Protein AF-A0A971B1M8-F1 (afdb_monomer_lite)

Secondary structure (DSSP, 8-state):
---TT---SEEEEEE--HHHHH-GGG-S---EEEEEE-HHHHHHHHHHHHHHHHHS-TTSPPPTT-HHHHHHHHHHHHTTHHHHHHT-HHHHHHHHHHHHHHS--TTT-GGG-STTT---SPPHHHHHHHHHHHHHHHTTSSS-PPPHHHHHHHHSTT-TTS-TTHHHHSS--S----------PPP-PPPP--PPP-------------------------------

Radius of gyration: 27.51 Å; chains: 1; bounding box: 84×82×46 Å

Foldseek 3Di:
DADLPRQPPKDWDWDFDVCCVVVVVVDPDRIDIDIHRDLLLVLLLLLLLLLLQQLPDLVDDDDAPNLVSLQSNLVCLVVPSLVVSLVPQVSNVVSLVSCCVPVPDPSSPSVQSAQPRRDRQHDPSCLVVSQVSVVVCCVVDPDHRDHSVVSNLQCDPPNPPRHSRVSSNPVPPDDPDDPPDDDDDDDDDDDDDDDDDDDDPDPDDDDDDDDDDDDDDDDDDDDDDDDD

pLDDT: mean 72.22, std 24.68, range [28.39, 95.31]

Structure (mmCIF, N/CA/C/O backbone):
data_AF-A0A971B1M8-F1
#
_entry.id   AF-A0A971B1M8-F1
#
loop_
_atom_site.group_PDB
_atom_site.id
_atom_site.type_symbol
_atom_site.label_atom_id
_atom_site.label_alt_id
_atom_site.label_comp_id
_atom_site.label_asym_id
_atom_site.label_entity_id
_atom_site.label_seq_id
_atom_site.pdbx_PDB_ins_code
_atom_site.Cartn_x
_atom_site.Cartn_y
_atom_site.Cartn_z
_atom_site.occupancy
_atom_site.B_iso_or_equiv
_atom_site.auth_seq_id
_atom_site.auth_comp_id
_atom_site.auth_asym_id
_atom_site.auth_atom_id
_atom_site.pdbx_PDB_model_num
ATOM 1 N N . MET A 1 1 ? 6.525 -22.707 11.578 1.00 51.25 1 MET A N 1
ATOM 2 C CA . MET A 1 1 ? 5.943 -21.487 12.174 1.00 51.25 1 MET A CA 1
ATOM 3 C C . MET A 1 1 ? 6.203 -20.334 11.220 1.00 51.25 1 MET A C 1
ATOM 5 O O . MET A 1 1 ? 7.319 -20.289 10.707 1.00 51.25 1 MET A O 1
ATOM 9 N N . PRO A 1 2 ? 5.224 -19.454 10.948 1.00 67.62 2 PRO A N 1
ATOM 10 C CA . PRO A 1 2 ? 5.470 -18.242 10.171 1.00 67.62 2 PRO A CA 1
ATOM 11 C C . PRO A 1 2 ? 6.523 -17.389 10.885 1.00 67.62 2 PRO A C 1
ATOM 13 O O . PRO A 1 2 ? 6.635 -17.448 12.111 1.00 67.62 2 PRO A O 1
ATOM 16 N N . THR A 1 3 ? 7.309 -16.615 10.143 1.00 75.81 3 THR A N 1
ATOM 17 C CA . THR A 1 3 ? 8.289 -15.680 10.718 1.00 75.81 3 THR A CA 1
ATOM 18 C C . THR A 1 3 ? 7.821 -14.247 10.505 1.00 75.81 3 THR A C 1
ATOM 20 O O . THR A 1 3 ? 7.010 -13.978 9.622 1.00 75.81 3 THR A O 1
ATOM 23 N N . ARG A 1 4 ? 8.344 -13.291 11.281 1.00 70.75 4 ARG A N 1
ATOM 24 C CA . ARG A 1 4 ? 7.990 -11.870 11.120 1.00 70.75 4 ARG A CA 1
ATOM 25 C C . ARG A 1 4 ? 8.264 -11.342 9.701 1.00 70.75 4 ARG A C 1
ATOM 27 O O . ARG A 1 4 ? 7.549 -10.455 9.250 1.00 70.75 4 ARG A O 1
ATOM 34 N N . SER A 1 5 ? 9.257 -11.911 9.017 1.00 75.06 5 SER A N 1
ATOM 35 C CA . SER A 1 5 ? 9.685 -11.550 7.657 1.00 75.06 5 SER A CA 1
ATOM 36 C C . SER A 1 5 ? 9.266 -12.586 6.607 1.00 75.06 5 SER A C 1
ATOM 38 O O . SER A 1 5 ? 9.935 -12.748 5.583 1.00 75.06 5 SER A O 1
ATOM 40 N N . ASP A 1 6 ? 8.197 -13.337 6.876 1.00 80.25 6 ASP A N 1
ATOM 41 C CA . ASP A 1 6 ? 7.645 -14.285 5.915 1.00 80.25 6 ASP A CA 1
ATOM 42 C C . ASP A 1 6 ? 7.269 -13.544 4.625 1.00 80.25 6 ASP A C 1
ATOM 44 O O . ASP A 1 6 ? 6.564 -12.541 4.671 1.00 80.25 6 ASP A O 1
ATOM 48 N N . HIS A 1 7 ? 7.746 -14.037 3.488 1.00 77.06 7 HIS A N 1
ATOM 49 C CA . HIS A 1 7 ? 7.616 -13.432 2.163 1.00 77.06 7 HIS A CA 1
ATOM 50 C C . HIS A 1 7 ? 6.917 -14.375 1.166 1.00 77.06 7 HIS A C 1
ATOM 52 O O . HIS A 1 7 ? 7.087 -14.242 -0.041 1.00 77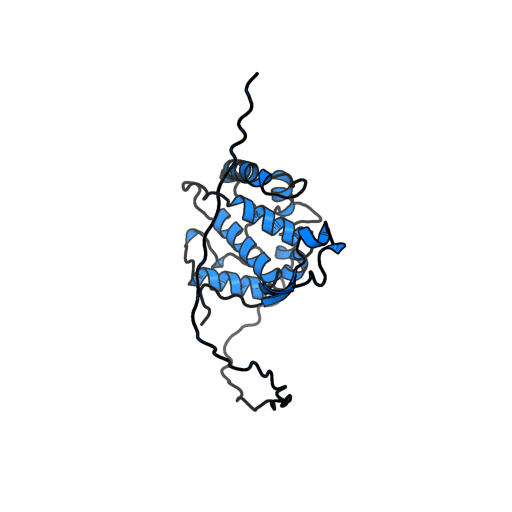.06 7 HIS A O 1
ATOM 58 N N . TRP A 1 8 ? 6.146 -15.354 1.655 1.00 84.31 8 TRP A N 1
ATOM 59 C CA . TRP A 1 8 ? 5.355 -16.280 0.840 1.00 84.31 8 TRP A CA 1
ATOM 60 C C . TRP A 1 8 ? 3.883 -15.849 0.603 1.00 84.31 8 TRP A C 1
ATOM 62 O O . TRP A 1 8 ? 3.176 -15.564 1.565 1.00 84.31 8 TRP A O 1
ATOM 72 N N . PRO A 1 9 ? 3.325 -15.894 -0.617 1.00 91.19 9 PRO A N 1
ATOM 73 C CA . PRO A 1 9 ? 3.951 -16.350 -1.849 1.00 91.19 9 PRO A CA 1
ATOM 74 C C . PRO A 1 9 ? 4.902 -15.309 -2.433 1.00 91.19 9 PRO A C 1
ATOM 76 O O . PRO A 1 9 ? 4.653 -14.108 -2.357 1.00 91.19 9 PRO A O 1
ATOM 79 N N . ALA A 1 10 ? 5.983 -15.806 -3.029 1.00 90.81 10 ALA A N 1
ATOM 80 C CA . ALA A 1 10 ? 6.941 -15.014 -3.784 1.00 90.81 10 ALA A CA 1
ATOM 81 C C . ALA A 1 10 ? 6.938 -15.465 -5.246 1.00 90.81 10 ALA A C 1
ATOM 83 O O . ALA A 1 10 ? 6.759 -16.651 -5.522 1.00 90.81 10 ALA A O 1
ATOM 84 N N . GLU A 1 11 ? 7.205 -14.539 -6.153 1.00 92.38 11 GLU A N 1
ATOM 85 C CA . GLU A 1 11 ? 7.270 -14.763 -7.594 1.00 92.38 11 GLU A CA 1
ATOM 86 C C . GLU A 1 11 ? 8.563 -14.192 -8.182 1.00 92.38 11 GLU A C 1
ATOM 88 O O . GLU A 1 11 ? 9.252 -13.383 -7.555 1.00 92.38 11 GLU A O 1
ATOM 93 N N . ALA A 1 12 ? 8.928 -14.652 -9.377 1.00 94.00 12 ALA A N 1
ATOM 94 C CA . ALA A 1 12 ? 10.025 -14.067 -10.132 1.00 94.00 12 ALA A CA 1
ATOM 95 C C . ALA A 1 12 ? 9.493 -12.880 -10.943 1.00 94.00 12 ALA A C 1
ATOM 97 O O . ALA A 1 12 ? 8.566 -13.036 -11.734 1.00 94.00 12 ALA A O 1
ATOM 98 N N . ALA A 1 13 ? 10.102 -11.712 -10.768 1.00 92.69 13 ALA A N 1
ATOM 99 C CA . ALA A 1 13 ? 9.822 -10.516 -11.548 1.00 92.69 13 ALA A CA 1
ATOM 100 C C . ALA A 1 13 ? 11.086 -10.075 -12.285 1.00 92.69 13 ALA A C 1
ATOM 102 O O . ALA A 1 13 ? 12.193 -10.174 -11.758 1.00 92.69 13 ALA A O 1
ATOM 103 N N . THR A 1 14 ? 10.922 -9.579 -13.509 1.00 95.31 14 THR A N 1
ATOM 104 C CA . THR A 1 14 ? 12.027 -8.968 -14.255 1.00 95.31 14 THR A CA 1
ATOM 105 C C . THR A 1 14 ? 12.018 -7.470 -14.002 1.00 95.31 14 THR A C 1
ATOM 107 O O . THR A 1 14 ? 10.993 -6.821 -14.199 1.00 95.31 14 THR A O 1
ATOM 110 N N . VAL A 1 15 ? 13.157 -6.922 -13.587 1.00 94.38 15 VAL A N 1
ATOM 111 C CA . VAL A 1 15 ? 13.360 -5.479 -13.442 1.00 94.38 15 VAL A CA 1
ATOM 112 C C . VAL A 1 15 ? 14.320 -4.973 -14.510 1.00 94.38 15 VAL A C 1
ATOM 114 O O . VAL A 1 15 ? 15.270 -5.665 -14.886 1.00 94.38 15 VAL A O 1
ATOM 117 N N . ILE A 1 16 ? 14.055 -3.760 -14.991 1.00 94.81 16 ILE A N 1
ATOM 118 C CA . ILE A 1 16 ? 14.891 -3.028 -15.941 1.00 94.81 16 ILE A CA 1
ATOM 119 C C . ILE A 1 16 ? 15.210 -1.671 -15.295 1.00 94.81 16 ILE A C 1
ATOM 121 O O . ILE A 1 16 ? 14.290 -0.998 -14.830 1.00 94.81 16 ILE A O 1
ATOM 125 N N . PRO A 1 17 ? 16.486 -1.263 -15.189 1.00 93.88 17 PRO A N 1
ATOM 126 C CA . PRO A 1 17 ? 16.832 0.054 -14.666 1.00 93.88 17 PRO A CA 1
ATOM 127 C C . PRO A 1 17 ? 16.333 1.174 -15.585 1.00 93.88 17 PRO A C 1
ATOM 129 O O . PRO A 1 17 ? 16.535 1.102 -16.795 1.00 93.88 17 PRO A O 1
ATOM 132 N N . TYR A 1 18 ? 15.836 2.278 -15.020 1.00 91.69 18 TYR A N 1
ATOM 133 C CA . TYR A 1 18 ? 15.445 3.465 -15.803 1.00 91.69 18 TYR A CA 1
ATOM 134 C C . TYR A 1 18 ? 16.576 4.004 -16.691 1.00 91.69 18 TYR A C 1
ATOM 136 O O . TYR A 1 18 ? 16.342 4.466 -17.802 1.00 91.69 18 TYR A O 1
ATOM 144 N N . ALA A 1 19 ? 17.829 3.902 -16.233 1.00 94.12 19 ALA A N 1
ATOM 145 C CA . ALA A 1 19 ? 18.985 4.290 -17.039 1.00 94.12 19 ALA A CA 1
ATOM 146 C C . ALA A 1 19 ? 19.106 3.460 -18.329 1.00 94.12 19 ALA A C 1
ATOM 148 O O . ALA A 1 19 ? 19.517 3.996 -19.353 1.00 94.12 19 ALA A O 1
ATOM 149 N N . ALA A 1 20 ? 18.726 2.181 -18.296 1.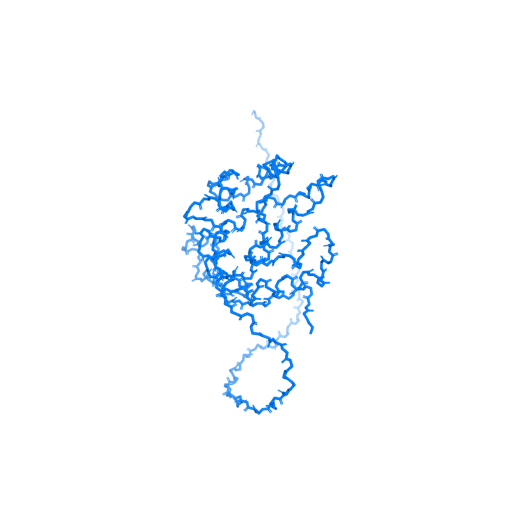00 93.81 20 ALA A N 1
ATOM 150 C CA . ALA A 1 20 ? 18.724 1.325 -19.475 1.00 93.81 20 ALA A CA 1
ATOM 151 C C . ALA A 1 20 ? 17.532 1.597 -20.398 1.00 93.81 20 ALA A C 1
ATOM 153 O O . ALA A 1 20 ? 17.652 1.428 -21.607 1.00 93.81 20 ALA A O 1
ATOM 154 N N . GLU A 1 21 ? 16.406 2.057 -19.851 1.00 90.94 21 GLU A N 1
ATOM 155 C CA . GLU A 1 21 ? 15.274 2.531 -20.655 1.00 90.94 21 GLU A CA 1
ATOM 156 C C . GLU A 1 21 ? 15.627 3.827 -21.398 1.00 90.94 21 GLU A C 1
ATOM 158 O O . GLU A 1 21 ? 15.305 3.978 -22.574 1.00 90.94 21 GLU A O 1
ATOM 163 N N . GLN A 1 22 ? 16.341 4.745 -20.737 1.00 93.50 22 GLN A N 1
ATOM 164 C CA . GLN A 1 22 ? 16.713 6.039 -21.311 1.00 93.50 22 GLN A CA 1
ATOM 165 C C . GLN A 1 22 ? 17.967 5.983 -22.203 1.00 93.50 22 GLN A C 1
ATOM 167 O O . GLN A 1 22 ? 18.077 6.756 -23.155 1.00 93.50 22 GLN A O 1
ATOM 172 N N . PHE A 1 23 ? 18.908 5.075 -21.926 1.00 94.56 23 PHE A N 1
ATOM 173 C CA . PHE A 1 23 ? 20.165 4.924 -22.668 1.00 94.56 23 PHE A CA 1
ATOM 174 C C . PHE A 1 23 ? 20.401 3.466 -23.102 1.00 94.56 23 PHE A C 1
ATOM 176 O O . PHE A 1 23 ? 21.409 2.871 -22.717 1.00 94.56 23 PHE A O 1
ATOM 183 N N . PRO A 1 24 ? 19.523 2.869 -23.929 1.00 93.00 24 PRO A N 1
ATOM 184 C CA . PRO A 1 24 ? 19.564 1.435 -24.233 1.00 93.00 24 PRO A CA 1
ATOM 185 C C . PRO A 1 24 ? 20.872 0.975 -24.888 1.00 93.00 24 PRO A C 1
ATOM 187 O O . PRO A 1 24 ? 21.313 -0.142 -24.647 1.00 93.00 24 PRO A O 1
ATOM 190 N N . ALA A 1 25 ? 21.540 1.841 -25.656 1.00 94.12 25 ALA A N 1
ATOM 191 C CA . ALA A 1 25 ? 22.820 1.524 -26.295 1.00 94.12 25 ALA A CA 1
ATOM 192 C C . ALA A 1 25 ? 23.960 1.237 -25.294 1.00 94.12 25 ALA A C 1
ATOM 194 O O . ALA A 1 25 ? 24.934 0.577 -25.648 1.00 94.12 25 ALA A O 1
ATOM 195 N N . GLN A 1 26 ? 23.837 1.717 -24.048 1.00 93.88 26 GLN A N 1
ATOM 196 C CA . GLN A 1 26 ? 24.910 1.669 -23.046 1.00 93.88 26 GLN A CA 1
ATOM 197 C C . GLN A 1 26 ? 24.835 0.403 -22.181 1.00 93.88 26 GLN A C 1
ATOM 199 O O . GLN A 1 26 ? 25.703 0.180 -21.337 1.00 93.88 26 GLN A O 1
ATOM 204 N N . PHE A 1 27 ? 23.811 -0.433 -22.385 1.00 92.94 27 PHE A N 1
ATOM 205 C CA . PHE A 1 27 ? 23.559 -1.637 -21.602 1.00 92.94 27 PHE A CA 1
ATOM 206 C C . PHE A 1 27 ? 23.463 -2.860 -22.516 1.00 92.94 27 PHE A C 1
ATOM 208 O O . PHE A 1 27 ? 22.596 -2.934 -23.379 1.00 92.94 27 PHE A O 1
ATOM 215 N N . HIS A 1 28 ? 24.332 -3.849 -22.293 1.00 90.25 28 HIS A N 1
ATOM 216 C CA . HIS A 1 28 ? 24.316 -5.108 -23.046 1.00 90.25 28 HIS A CA 1
ATOM 217 C C . HIS A 1 28 ? 23.217 -6.070 -22.560 1.00 90.25 28 HIS A C 1
ATOM 219 O O . HIS A 1 28 ? 22.556 -6.714 -23.368 1.00 90.25 28 HIS A O 1
ATOM 225 N N . ASP A 1 29 ? 23.006 -6.158 -21.243 1.00 91.88 29 ASP A N 1
ATOM 226 C CA . ASP A 1 29 ? 21.944 -6.966 -20.633 1.00 91.88 29 ASP A CA 1
ATOM 227 C C . ASP A 1 29 ? 21.328 -6.224 -19.435 1.00 91.88 29 ASP A C 1
ATOM 229 O O . ASP A 1 29 ? 21.833 -6.308 -18.313 1.00 91.88 29 ASP A O 1
ATOM 233 N N . PRO A 1 30 ? 20.280 -5.413 -19.659 1.00 92.88 30 PRO A N 1
ATOM 234 C CA . PRO A 1 30 ? 19.684 -4.605 -18.602 1.00 92.88 30 PRO A CA 1
ATOM 235 C C . PRO A 1 30 ? 18.609 -5.339 -17.792 1.00 92.88 30 PRO A C 1
ATOM 237 O O . PRO A 1 30 ? 18.032 -4.740 -16.886 1.00 92.88 30 PRO A O 1
ATOM 240 N N . ARG A 1 31 ? 18.281 -6.597 -18.118 1.00 95.00 31 ARG A N 1
ATOM 241 C CA . ARG A 1 31 ? 17.195 -7.336 -17.462 1.00 95.00 31 ARG A CA 1
ATOM 242 C C . ARG A 1 31 ? 17.743 -8.136 -16.291 1.00 95.00 31 ARG A C 1
ATOM 244 O O . ARG A 1 31 ? 18.625 -8.967 -16.452 1.00 95.00 31 ARG A O 1
ATOM 251 N N . CYS A 1 32 ? 17.168 -7.939 -15.112 1.00 93.94 32 CYS A N 1
ATOM 252 C CA . CYS A 1 32 ? 17.518 -8.717 -13.930 1.00 93.94 32 CYS A CA 1
ATOM 253 C C . CYS A 1 32 ? 16.282 -9.434 -13.390 1.00 93.94 32 CYS A C 1
ATOM 255 O O . CYS A 1 32 ? 15.262 -8.802 -13.114 1.00 93.94 32 CYS A O 1
ATOM 257 N N . ALA A 1 33 ? 16.368 -10.755 -13.234 1.00 95.00 33 ALA A N 1
ATOM 258 C CA . ALA A 1 33 ? 15.333 -11.533 -12.568 1.00 95.00 33 ALA A CA 1
ATOM 259 C C . ALA A 1 33 ? 15.532 -11.455 -11.049 1.00 95.00 33 ALA A C 1
ATOM 261 O O . ALA A 1 33 ? 16.567 -11.855 -10.517 1.00 95.00 33 ALA A O 1
ATOM 262 N N . VAL A 1 34 ? 14.520 -10.961 -10.343 1.00 94.56 34 VAL A N 1
ATOM 263 C CA . VAL A 1 34 ? 14.502 -10.843 -8.885 1.00 94.56 34 VAL A CA 1
ATOM 264 C C . VAL A 1 34 ? 13.323 -11.612 -8.314 1.00 94.56 34 VAL A C 1
ATOM 266 O O . VAL A 1 34 ? 12.261 -11.712 -8.924 1.00 94.56 34 VAL A O 1
ATOM 269 N N . ARG A 1 35 ? 13.499 -12.160 -7.114 1.00 94.19 35 ARG A N 1
ATOM 270 C CA . ARG A 1 35 ? 12.412 -12.808 -6.383 1.00 94.19 35 ARG A CA 1
ATOM 271 C C . ARG A 1 35 ? 11.717 -11.774 -5.503 1.00 94.19 35 ARG A C 1
ATOM 273 O O . ARG A 1 35 ? 12.346 -11.204 -4.614 1.00 94.19 35 ARG A O 1
ATOM 280 N N . VAL A 1 36 ? 10.433 -11.545 -5.749 1.00 93.12 36 VAL A N 1
ATOM 281 C CA . VAL A 1 36 ? 9.614 -10.524 -5.082 1.00 93.12 36 VAL A CA 1
ATOM 282 C C . VAL A 1 36 ? 8.410 -11.154 -4.397 1.00 93.12 36 VAL A C 1
ATOM 284 O O . VAL A 1 36 ? 8.028 -12.279 -4.703 1.00 93.12 36 VAL A O 1
ATOM 287 N N . LEU A 1 37 ? 7.817 -10.439 -3.445 1.00 93.12 37 LEU A N 1
ATOM 288 C CA . LEU A 1 37 ? 6.528 -10.819 -2.873 1.00 93.12 37 LEU A CA 1
ATOM 289 C C . LEU A 1 37 ? 5.456 -10.754 -3.966 1.00 93.12 37 LEU A C 1
ATOM 291 O O . LEU A 1 37 ? 5.437 -9.780 -4.717 1.00 93.12 37 LEU A O 1
ATOM 295 N N . ALA A 1 38 ? 4.555 -11.736 -4.023 1.00 93.94 38 ALA A N 1
ATOM 296 C CA . ALA A 1 38 ? 3.451 -11.701 -4.977 1.00 93.94 38 ALA A CA 1
ATOM 297 C C . ALA A 1 38 ? 2.637 -10.407 -4.819 1.00 93.94 38 ALA A C 1
ATOM 299 O O . ALA A 1 38 ? 2.344 -9.962 -3.694 1.00 93.94 38 ALA A O 1
ATOM 300 N N . ALA A 1 39 ? 2.263 -9.800 -5.943 1.00 94.19 39 ALA A N 1
ATOM 301 C CA . ALA A 1 39 ? 1.565 -8.520 -5.953 1.00 94.19 39 ALA A CA 1
ATOM 302 C C . ALA A 1 39 ? 0.223 -8.575 -5.194 1.00 94.19 39 ALA A C 1
ATOM 304 O O . ALA A 1 39 ? -0.108 -7.646 -4.455 1.00 94.19 39 ALA A O 1
ATOM 305 N N . GLU A 1 40 ? -0.509 -9.689 -5.285 1.00 94.50 40 GLU A N 1
ATOM 306 C CA . GLU A 1 40 ? -1.778 -9.924 -4.585 1.00 94.50 40 GLU A CA 1
ATOM 307 C C . GLU A 1 40 ? -1.587 -9.955 -3.064 1.00 94.50 40 GLU A C 1
ATOM 309 O O . GLU A 1 40 ? -2.394 -9.406 -2.310 1.00 94.50 40 GLU A O 1
ATOM 314 N N . ARG A 1 41 ? -0.482 -10.544 -2.587 1.00 94.06 41 ARG A N 1
ATOM 315 C CA . ARG A 1 41 ? -0.147 -10.515 -1.160 1.00 94.06 41 ARG A CA 1
ATOM 316 C C . ARG A 1 41 ? 0.190 -9.092 -0.713 1.00 94.06 41 ARG A C 1
ATOM 318 O O . ARG A 1 41 ? -0.300 -8.655 0.328 1.00 94.06 41 ARG A O 1
ATOM 325 N N . THR A 1 42 ? 0.968 -8.357 -1.508 1.00 94.69 42 THR A N 1
ATOM 326 C CA . THR A 1 42 ? 1.283 -6.944 -1.232 1.00 94.69 42 THR A CA 1
ATOM 327 C C . THR A 1 42 ? 0.009 -6.101 -1.145 1.00 94.69 42 THR A C 1
ATOM 329 O O . THR A 1 42 ? -0.135 -5.295 -0.224 1.00 94.69 42 THR A O 1
ATOM 332 N N . PHE A 1 43 ? -0.948 -6.321 -2.050 1.00 95.25 43 PHE A N 1
ATOM 333 C CA . PHE A 1 43 ? -2.253 -5.661 -2.027 1.00 95.25 43 PHE A CA 1
ATOM 334 C C . PHE A 1 43 ? -2.969 -5.877 -0.684 1.00 95.25 43 PHE A C 1
ATOM 336 O O . PHE A 1 43 ? -3.332 -4.906 -0.014 1.00 95.25 43 PHE A O 1
ATOM 343 N N . TRP A 1 44 ? -3.085 -7.126 -0.221 1.00 94.38 44 TRP A N 1
ATOM 344 C CA . TRP A 1 44 ? -3.721 -7.428 1.067 1.00 94.38 44 TRP A CA 1
ATOM 345 C C . TRP A 1 44 ? -2.940 -6.896 2.278 1.00 94.38 44 TRP A C 1
ATOM 347 O O . TRP A 1 44 ? -3.534 -6.444 3.265 1.00 94.38 44 TRP A O 1
ATOM 357 N N . GLU A 1 45 ? -1.609 -6.858 2.213 1.00 93.88 45 GLU A N 1
ATOM 358 C CA . GLU A 1 45 ? -0.787 -6.225 3.247 1.00 93.88 45 GLU A CA 1
ATOM 359 C C . GLU A 1 45 ? -1.053 -4.721 3.359 1.00 93.88 45 GLU A C 1
ATOM 361 O O . GLU A 1 45 ? -1.145 -4.210 4.480 1.00 93.88 45 GLU A O 1
ATOM 366 N N . LYS A 1 46 ? -1.227 -4.016 2.235 1.00 94.81 46 LYS A N 1
ATOM 367 C CA . LYS A 1 46 ? -1.590 -2.590 2.218 1.00 94.81 46 LYS A CA 1
ATOM 368 C C . LYS A 1 46 ? -3.028 -2.380 2.691 1.00 94.81 46 LYS A C 1
ATOM 370 O O . LYS A 1 46 ? -3.257 -1.540 3.559 1.00 94.81 46 LYS A O 1
ATOM 375 N N . ALA A 1 47 ? -3.972 -3.193 2.222 1.00 93.88 47 ALA A N 1
ATOM 376 C CA . ALA A 1 47 ? -5.377 -3.109 2.612 1.00 93.88 47 ALA A CA 1
ATOM 377 C C . ALA A 1 47 ? -5.572 -3.266 4.133 1.00 93.88 47 ALA A C 1
ATOM 379 O O . ALA A 1 47 ? -6.283 -2.487 4.769 1.00 93.88 47 ALA A O 1
ATOM 380 N N . THR A 1 48 ? -4.861 -4.211 4.752 1.00 92.31 48 THR A N 1
ATOM 381 C CA . THR A 1 48 ? -4.888 -4.397 6.213 1.00 92.31 48 THR A CA 1
ATOM 382 C C . THR A 1 48 ? -4.192 -3.265 6.982 1.00 92.31 48 THR A C 1
ATOM 384 O O . THR A 1 48 ? -4.583 -2.984 8.113 1.00 92.31 48 THR A O 1
ATOM 387 N N . ILE A 1 49 ? -3.200 -2.571 6.398 1.00 92.06 49 ILE A N 1
ATOM 388 C CA . ILE A 1 49 ? -2.634 -1.341 6.996 1.00 92.06 49 ILE A CA 1
ATOM 389 C C . ILE A 1 49 ? -3.687 -0.234 7.024 1.00 92.06 49 ILE A C 1
ATOM 391 O O . ILE A 1 49 ? -3.824 0.436 8.048 1.00 92.06 49 ILE A O 1
ATOM 395 N N . LEU A 1 50 ? -4.433 -0.039 5.933 1.00 92.88 50 LEU A N 1
ATOM 396 C CA . LEU A 1 50 ? -5.497 0.968 5.870 1.00 92.88 50 LEU A CA 1
ATOM 397 C C . LEU A 1 50 ? -6.603 0.664 6.885 1.00 92.88 50 LEU A C 1
ATOM 399 O O . LEU A 1 50 ? -7.004 1.559 7.625 1.00 92.88 50 LEU A O 1
ATOM 403 N N . HIS A 1 51 ? -7.002 -0.604 7.006 1.00 91.75 51 HIS A N 1
ATOM 404 C CA . HIS A 1 51 ? -7.958 -1.044 8.024 1.00 91.75 51 HIS A CA 1
ATOM 405 C C . HIS A 1 51 ? -7.491 -0.733 9.449 1.00 91.75 51 HIS A C 1
ATOM 407 O O . HIS A 1 51 ? -8.229 -0.134 10.233 1.00 91.75 51 HIS A O 1
ATOM 413 N N . ALA A 1 52 ? -6.229 -1.030 9.763 1.00 89.81 52 ALA A N 1
ATOM 414 C CA . ALA A 1 52 ? -5.650 -0.660 11.049 1.00 89.81 52 ALA A CA 1
ATOM 415 C C . ALA A 1 52 ? -5.606 0.868 11.251 1.00 89.81 52 ALA A C 1
ATOM 417 O O . ALA A 1 52 ? -5.851 1.366 12.350 1.00 89.81 52 ALA A O 1
ATOM 418 N N . CYS A 1 53 ? -5.321 1.638 10.195 1.00 89.25 53 CYS A N 1
ATOM 419 C CA . CYS A 1 53 ? -5.331 3.101 10.251 1.00 89.25 53 CYS A CA 1
ATOM 420 C C . CYS A 1 53 ? -6.734 3.668 10.497 1.00 89.25 53 CYS A C 1
ATOM 422 O O . CYS A 1 53 ? -6.854 4.659 11.218 1.00 89.25 53 CYS A O 1
ATOM 424 N N . TYR A 1 54 ? -7.774 3.041 9.942 1.00 90.00 54 TYR A N 1
ATOM 425 C CA . TYR A 1 54 ? -9.168 3.415 10.173 1.00 90.00 54 TYR A CA 1
ATOM 426 C C . TYR A 1 54 ? -9.559 3.260 11.646 1.00 90.00 54 TYR A C 1
ATOM 428 O O . TYR A 1 54 ? -10.147 4.168 12.229 1.00 90.00 54 TYR A O 1
ATOM 436 N N . HIS A 1 55 ? -9.191 2.136 12.265 1.00 88.50 55 HIS A N 1
ATOM 437 C CA . HIS A 1 55 ? -9.552 1.833 13.653 1.00 88.50 55 HIS A CA 1
ATOM 438 C C . HIS A 1 55 ? -8.642 2.478 14.702 1.00 88.50 55 HIS A C 1
ATOM 440 O O . HIS A 1 55 ? -8.953 2.482 15.897 1.00 88.50 55 HIS A O 1
ATOM 446 N N . ARG A 1 56 ? -7.539 3.094 14.274 1.00 84.50 56 ARG A N 1
ATOM 447 C CA . ARG A 1 56 ? -6.673 3.849 15.170 1.00 84.50 56 ARG A CA 1
ATOM 448 C C . ARG A 1 56 ? -7.456 4.994 15.821 1.00 84.50 56 ARG A C 1
ATOM 450 O O . ARG A 1 56 ? -8.067 5.818 15.138 1.00 84.50 56 ARG A O 1
ATOM 457 N N . ARG A 1 57 ? -7.356 5.106 17.146 1.00 79.69 57 ARG A N 1
ATOM 458 C CA . ARG A 1 57 ? -8.032 6.152 17.934 1.00 79.69 57 ARG A CA 1
ATOM 459 C C . ARG A 1 57 ? -7.649 7.566 17.481 1.00 79.69 57 ARG A C 1
ATOM 461 O O . ARG A 1 57 ? -6.463 7.850 17.301 1.00 79.69 57 ARG A O 1
ATOM 468 N N . SER A 1 58 ? -8.646 8.428 17.287 1.00 76.88 58 SER A N 1
ATOM 469 C CA . SER A 1 58 ? -8.508 9.797 16.760 1.00 76.88 58 SER A CA 1
ATOM 470 C C . SER A 1 58 ? -7.690 10.740 17.646 1.00 76.88 58 SER A C 1
ATOM 472 O O . SER A 1 58 ? -7.140 11.708 17.138 1.00 76.88 58 SER A O 1
ATOM 474 N N . ASP A 1 59 ? -7.567 10.440 18.939 1.00 78.50 59 ASP A N 1
ATOM 475 C CA . ASP A 1 59 ? -6.747 11.183 19.905 1.00 78.50 59 ASP A CA 1
ATOM 476 C C . ASP A 1 59 ? -5.237 10.997 19.693 1.00 78.50 59 ASP A C 1
ATOM 478 O O . ASP A 1 59 ? -4.434 11.780 20.197 1.00 78.50 59 ASP A O 1
ATOM 482 N N . LYS A 1 60 ? -4.829 9.967 18.942 1.00 80.25 60 LYS A N 1
ATOM 483 C CA . LYS A 1 60 ? -3.427 9.736 18.595 1.00 80.25 60 LYS A CA 1
ATOM 484 C C . LYS A 1 60 ? -3.109 10.348 17.230 1.00 80.25 60 LYS A C 1
ATOM 486 O O . LYS A 1 60 ? -3.770 9.963 16.251 1.00 80.25 60 LYS A O 1
ATOM 491 N N . PRO A 1 61 ? -2.035 11.157 17.128 1.00 78.38 61 PRO A N 1
ATOM 492 C CA . PRO A 1 61 ? -1.610 11.716 15.854 1.00 78.38 61 PRO A CA 1
ATOM 493 C C . PRO A 1 61 ? -1.327 10.596 14.852 1.00 78.38 61 PRO A C 1
ATOM 495 O O . PRO A 1 61 ? -0.937 9.463 15.217 1.00 78.38 61 PRO A O 1
ATOM 498 N N . LEU A 1 62 ? -1.558 10.900 13.579 1.00 80.69 62 LEU A N 1
ATOM 499 C CA . LEU A 1 62 ? -1.150 10.028 12.498 1.00 80.69 62 LEU A CA 1
ATOM 500 C C . LEU A 1 62 ? 0.377 9.920 12.525 1.00 80.69 62 LEU A C 1
ATOM 502 O O . LEU A 1 62 ? 1.108 10.861 12.828 1.00 80.69 62 LEU A O 1
ATOM 506 N N . ARG A 1 63 ? 0.882 8.720 12.241 1.00 82.62 63 ARG A N 1
ATOM 507 C CA . ARG A 1 63 ? 2.317 8.577 11.976 1.00 82.62 63 ARG A CA 1
ATOM 508 C C . ARG A 1 63 ? 2.608 9.301 10.655 1.00 82.62 63 ARG A C 1
ATOM 510 O O . ARG A 1 63 ? 1.746 9.333 9.784 1.00 82.62 63 ARG A O 1
ATOM 517 N N . GLY A 1 64 ? 3.799 9.865 10.491 1.00 82.12 64 GLY A N 1
ATOM 518 C CA . GLY A 1 64 ? 4.181 10.420 9.190 1.00 82.12 64 GLY A CA 1
ATOM 519 C C . GLY A 1 64 ? 4.246 9.330 8.115 1.00 82.12 64 GLY A C 1
ATOM 520 O O . GLY A 1 64 ? 4.522 8.168 8.426 1.00 82.12 64 GLY A O 1
ATOM 521 N N . ARG A 1 65 ? 4.048 9.719 6.851 1.00 86.44 65 ARG A N 1
ATOM 522 C CA . ARG A 1 65 ? 4.145 8.869 5.653 1.00 86.44 65 ARG A CA 1
ATOM 523 C C . ARG A 1 65 ? 3.102 7.752 5.586 1.00 86.44 65 ARG A C 1
ATOM 525 O O . ARG A 1 65 ? 3.366 6.728 4.963 1.00 86.44 65 ARG A O 1
ATOM 532 N N . GLN A 1 66 ? 1.932 7.920 6.199 1.00 89.62 66 GLN A N 1
ATOM 533 C CA . GLN A 1 66 ? 0.851 6.928 6.108 1.00 89.62 66 GLN A CA 1
ATOM 534 C C . GLN A 1 66 ? 0.080 7.036 4.790 1.00 89.62 66 GLN A C 1
ATOM 536 O O . GLN A 1 66 ? -0.403 6.021 4.288 1.00 89.62 66 GLN A O 1
ATOM 541 N N . SER A 1 67 ? 0.012 8.234 4.204 1.00 91.88 67 SER A N 1
ATOM 542 C CA . SER A 1 67 ? -0.623 8.498 2.905 1.00 91.88 67 SER A CA 1
ATOM 543 C C . SER A 1 67 ? -0.057 7.628 1.773 1.00 91.88 67 SER A C 1
ATOM 545 O O . SER A 1 67 ? -0.808 7.208 0.894 1.00 91.88 67 SER A O 1
ATOM 547 N N . ARG A 1 68 ? 1.226 7.236 1.846 1.00 92.69 68 ARG A N 1
ATOM 548 C CA . ARG A 1 68 ? 1.868 6.314 0.888 1.00 92.69 68 ARG A CA 1
ATOM 549 C C . ARG A 1 68 ? 1.121 4.998 0.725 1.00 92.69 68 ARG A C 1
ATOM 551 O O . ARG A 1 68 ? 1.074 4.450 -0.363 1.00 92.69 68 ARG A O 1
ATOM 558 N N . HIS A 1 69 ? 0.531 4.483 1.804 1.00 94.06 69 HIS A N 1
ATOM 559 C CA . HIS A 1 69 ? -0.159 3.199 1.766 1.00 94.06 69 HIS A CA 1
ATOM 560 C C . HIS A 1 69 ? -1.478 3.291 1.001 1.00 94.06 69 HIS A C 1
ATOM 562 O O . HIS A 1 69 ? -1.865 2.317 0.364 1.00 94.06 69 HIS A O 1
ATOM 568 N N . TYR A 1 70 ? -2.133 4.456 1.045 1.00 94.06 70 TYR A N 1
ATOM 569 C CA . TYR A 1 70 ? -3.336 4.733 0.263 1.00 94.06 70 TYR A CA 1
ATOM 570 C C . TYR A 1 70 ? -2.988 4.808 -1.221 1.00 94.06 70 TYR A C 1
ATOM 572 O O . TYR A 1 70 ? -3.612 4.128 -2.029 1.00 94.06 70 TYR A O 1
ATOM 580 N N . TYR A 1 71 ? -1.934 5.557 -1.553 1.00 94.00 71 TYR A N 1
ATOM 581 C CA . TYR A 1 71 ? -1.418 5.645 -2.916 1.00 94.00 71 TYR A CA 1
ATOM 582 C C . TYR A 1 71 ? -1.017 4.274 -3.481 1.00 94.00 71 TYR A C 1
ATOM 584 O O . TYR A 1 71 ? -1.500 3.890 -4.542 1.00 94.00 71 TYR A O 1
ATOM 592 N N . ASP A 1 72 ? -0.194 3.512 -2.749 1.00 93.94 72 ASP A N 1
ATOM 593 C CA . ASP A 1 72 ? 0.273 2.186 -3.171 1.00 93.94 72 ASP A CA 1
ATOM 594 C C . ASP A 1 72 ? -0.907 1.239 -3.453 1.00 93.94 72 ASP A C 1
ATOM 596 O O . ASP A 1 72 ? -0.903 0.527 -4.455 1.00 93.94 72 ASP A O 1
ATOM 600 N N . LEU A 1 73 ? -1.925 1.223 -2.581 1.00 94.56 73 LEU A N 1
ATOM 601 C CA . LEU A 1 73 ? -3.083 0.342 -2.743 1.00 94.56 73 LEU A CA 1
ATOM 602 C C . LEU A 1 73 ? -3.913 0.712 -3.978 1.00 94.56 73 LEU A C 1
ATOM 604 O O . LEU A 1 73 ? -4.289 -0.176 -4.740 1.00 94.56 73 LEU A O 1
ATOM 608 N N . VAL A 1 74 ? -4.167 2.008 -4.186 1.00 93.25 74 VAL A N 1
ATOM 609 C CA . VAL A 1 74 ? -4.895 2.503 -5.364 1.00 93.25 74 VAL A CA 1
ATOM 610 C C . VAL A 1 74 ? -4.126 2.180 -6.642 1.00 93.25 74 VAL A C 1
ATOM 612 O O . VAL A 1 74 ? -4.715 1.666 -7.584 1.00 93.25 74 VAL A O 1
ATOM 615 N N . LYS A 1 75 ? -2.801 2.365 -6.664 1.00 93.06 75 LYS A N 1
ATOM 616 C CA . LYS A 1 75 ? -1.989 2.034 -7.843 1.00 93.06 75 LYS A CA 1
ATOM 617 C C . LYS A 1 75 ? -1.979 0.545 -8.162 1.00 93.06 75 LYS A C 1
ATOM 619 O O . LYS A 1 75 ? -2.105 0.181 -9.326 1.00 93.06 75 LYS A O 1
ATOM 624 N N . LEU A 1 76 ? -1.881 -0.318 -7.149 1.00 93.56 76 LEU A N 1
ATOM 625 C CA . LEU A 1 76 ? -2.020 -1.765 -7.343 1.00 93.56 76 LEU A CA 1
ATOM 626 C C . LEU A 1 76 ? -3.406 -2.120 -7.902 1.00 93.56 76 LEU A C 1
ATOM 628 O O . LEU A 1 76 ? -3.520 -2.980 -8.772 1.00 93.56 76 LEU A O 1
ATOM 632 N N . PHE A 1 77 ? -4.459 -1.454 -7.432 1.00 91.38 77 PHE A N 1
ATOM 633 C CA . PHE A 1 77 ? -5.804 -1.666 -7.954 1.00 91.38 77 PHE A CA 1
ATOM 634 C C . PHE A 1 77 ? -5.923 -1.253 -9.430 1.00 91.38 77 PHE A C 1
ATOM 636 O O . PHE A 1 77 ? -6.333 -2.071 -10.250 1.00 91.38 77 PHE A O 1
ATOM 643 N N . GLU A 1 78 ? -5.487 -0.039 -9.776 1.00 90.12 78 GLU A N 1
ATOM 644 C CA . GLU A 1 78 ? -5.578 0.532 -11.129 1.00 90.12 78 GLU A CA 1
ATOM 645 C C . GLU A 1 78 ? -4.817 -0.281 -12.187 1.00 90.12 78 GLU A C 1
ATOM 647 O O . GLU A 1 78 ? -5.268 -0.385 -13.322 1.00 90.12 78 GLU A O 1
ATOM 652 N N . VAL A 1 79 ? -3.690 -0.905 -11.827 1.00 91.75 79 VAL A N 1
ATOM 653 C CA . VAL A 1 79 ? -2.925 -1.777 -12.744 1.00 91.75 79 VAL A CA 1
ATOM 654 C C . VAL A 1 79 ? -3.454 -3.222 -12.793 1.00 91.75 79 VAL A C 1
ATOM 656 O O . VAL A 1 79 ? -2.784 -4.124 -13.296 1.00 91.75 79 VAL A O 1
ATOM 659 N N . GLY A 1 80 ? -4.652 -3.469 -12.252 1.00 90.94 80 GLY A N 1
ATOM 660 C CA . GLY A 1 80 ? -5.359 -4.749 -12.337 1.00 90.94 80 GLY A CA 1
ATOM 661 C C . GLY A 1 80 ? -4.947 -5.803 -11.304 1.00 90.94 80 GLY A C 1
ATOM 662 O O . GLY A 1 80 ? -5.468 -6.919 -11.341 1.00 90.94 80 GLY A O 1
ATOM 663 N N . ILE A 1 81 ? -4.056 -5.487 -10.353 1.00 93.00 81 ILE A N 1
ATOM 664 C CA . ILE A 1 81 ? -3.733 -6.405 -9.238 1.00 93.00 81 ILE A CA 1
ATOM 665 C C . ILE A 1 81 ? -4.948 -6.584 -8.336 1.00 93.00 81 ILE A C 1
ATOM 667 O O . ILE A 1 81 ? -5.165 -7.670 -7.811 1.00 93.00 81 ILE A O 1
ATOM 671 N N . GLY A 1 82 ? -5.752 -5.528 -8.180 1.00 88.62 82 GLY A N 1
ATOM 672 C CA . GLY A 1 82 ? -6.962 -5.544 -7.366 1.00 88.62 82 GLY A CA 1
ATOM 673 C C . GLY A 1 82 ? -7.891 -6.706 -7.704 1.00 88.62 82 GLY A C 1
ATOM 674 O O . GLY A 1 82 ? -8.246 -7.471 -6.814 1.00 88.62 82 GLY A O 1
ATOM 675 N N . GLY A 1 83 ? -8.208 -6.887 -8.991 1.00 88.06 83 GLY A N 1
ATOM 676 C CA . GLY A 1 83 ? -9.044 -7.996 -9.461 1.00 88.06 83 GLY A CA 1
ATOM 677 C C . GLY A 1 83 ? -8.467 -9.363 -9.089 1.00 88.06 83 GLY A C 1
ATOM 678 O O . GLY A 1 83 ? -9.138 -10.164 -8.448 1.00 88.06 83 GLY A O 1
ATOM 679 N N . ARG A 1 84 ? -7.180 -9.595 -9.374 1.00 91.44 84 ARG A N 1
ATOM 680 C CA . ARG A 1 84 ? -6.516 -10.869 -9.039 1.00 91.44 84 ARG A CA 1
ATOM 681 C C . ARG A 1 84 ? -6.423 -11.123 -7.536 1.00 91.44 84 ARG A C 1
ATOM 683 O O . ARG A 1 84 ? -6.514 -12.261 -7.086 1.00 91.44 84 ARG A O 1
ATOM 690 N N . ALA A 1 85 ? -6.236 -10.068 -6.745 1.00 90.50 85 ALA A N 1
ATOM 691 C CA . ALA A 1 85 ? -6.193 -10.175 -5.294 1.00 90.50 85 ALA A CA 1
ATOM 692 C C . ALA A 1 85 ? -7.556 -10.585 -4.723 1.00 90.50 85 ALA A C 1
ATOM 694 O O . ALA A 1 85 ? -7.600 -11.366 -3.772 1.00 90.50 85 ALA A O 1
ATOM 695 N N . LEU A 1 86 ? -8.652 -10.104 -5.317 1.00 87.44 86 LEU A N 1
ATOM 696 C CA . LEU A 1 86 ? -10.020 -10.450 -4.924 1.00 87.44 86 LEU A CA 1
ATOM 697 C C . LEU A 1 86 ? -10.352 -11.928 -5.162 1.00 87.44 86 LEU A C 1
ATOM 699 O O . LEU A 1 86 ? -11.066 -12.508 -4.347 1.00 87.44 86 LEU A O 1
ATOM 703 N N . ASP A 1 87 ? -9.750 -12.561 -6.170 1.00 89.69 87 ASP A N 1
ATOM 704 C CA . ASP A 1 87 ? -9.839 -14.015 -6.387 1.00 89.69 87 ASP A CA 1
ATOM 705 C C . ASP A 1 87 ? -9.035 -14.831 -5.351 1.00 89.69 87 ASP A C 1
ATOM 707 O O . ASP A 1 87 ? -9.158 -16.053 -5.258 1.00 89.69 87 ASP A O 1
ATOM 711 N N . ARG A 1 88 ? -8.202 -14.162 -4.542 1.00 91.44 88 ARG A N 1
ATOM 712 C CA . ARG A 1 88 ? -7.270 -14.755 -3.572 1.00 91.44 88 ARG A CA 1
ATOM 713 C C . ARG A 1 88 ? -7.572 -14.326 -2.136 1.00 91.44 88 ARG A C 1
ATOM 715 O O . ARG A 1 88 ? -6.710 -13.820 -1.413 1.00 91.44 88 ARG A O 1
ATOM 722 N N . LEU A 1 89 ? -8.810 -14.547 -1.691 1.00 90.00 89 LEU A N 1
ATOM 723 C CA . LEU A 1 89 ? -9.236 -14.259 -0.310 1.00 90.00 89 LEU A CA 1
ATOM 724 C C . LEU A 1 89 ? -8.506 -15.110 0.748 1.00 90.00 89 LEU A C 1
ATOM 726 O O . LEU A 1 89 ? -8.428 -14.715 1.914 1.00 90.00 89 LEU A O 1
ATOM 730 N N . ASP A 1 90 ? -7.920 -16.241 0.350 1.00 91.69 90 ASP A N 1
ATOM 731 C CA . ASP A 1 90 ? -7.006 -17.031 1.181 1.00 91.69 90 ASP A CA 1
ATOM 732 C C . ASP A 1 90 ? -5.801 -16.197 1.648 1.00 91.69 90 ASP A C 1
ATOM 734 O O . ASP A 1 90 ? -5.397 -16.282 2.812 1.00 91.69 90 ASP A O 1
ATOM 738 N N . LEU A 1 91 ? -5.275 -15.325 0.777 1.00 92.38 91 LEU A N 1
ATOM 739 C CA . LEU A 1 91 ? -4.165 -14.434 1.108 1.00 92.38 91 LEU A CA 1
ATOM 740 C C . LEU A 1 91 ? -4.580 -13.348 2.100 1.00 92.38 91 LEU A C 1
ATOM 742 O O . LEU A 1 91 ? -3.803 -13.038 3.003 1.00 92.38 91 LEU A O 1
ATOM 746 N N . LEU A 1 92 ? -5.801 -12.810 1.998 1.00 91.94 92 LEU A N 1
ATOM 747 C CA . LEU A 1 92 ? -6.328 -11.880 3.001 1.00 91.94 92 LEU A CA 1
ATOM 748 C C . LEU A 1 92 ? -6.353 -12.533 4.389 1.00 91.94 92 LEU A C 1
ATOM 750 O O . LEU A 1 92 ? -5.840 -11.957 5.350 1.00 91.94 92 LEU A O 1
ATOM 754 N N . ALA A 1 93 ? -6.904 -13.747 4.488 1.00 89.56 93 ALA A N 1
ATOM 755 C CA . ALA A 1 93 ? -6.970 -14.479 5.750 1.00 89.56 93 ALA A CA 1
ATOM 756 C C . ALA A 1 93 ? -5.569 -14.764 6.321 1.00 89.56 93 ALA A C 1
ATOM 758 O O . ALA A 1 93 ? -5.329 -14.541 7.510 1.00 89.56 93 ALA A O 1
ATOM 759 N N . ALA A 1 94 ? -4.628 -15.191 5.472 1.00 90.75 94 ALA A N 1
ATOM 760 C CA . ALA A 1 94 ? -3.247 -15.449 5.871 1.00 90.75 94 ALA A CA 1
ATOM 761 C C . ALA A 1 94 ? -2.531 -14.178 6.364 1.00 90.75 94 ALA A C 1
ATOM 763 O O . ALA A 1 94 ? -1.882 -14.205 7.411 1.00 90.75 94 ALA A O 1
ATOM 764 N N . VAL A 1 95 ? -2.681 -13.053 5.655 1.00 91.31 95 VAL A N 1
ATOM 765 C CA . VAL A 1 95 ? -2.088 -11.761 6.038 1.00 91.31 95 VAL A CA 1
ATOM 766 C C . VAL A 1 95 ? -2.687 -11.246 7.346 1.00 91.31 95 VAL A C 1
ATOM 768 O O . VAL A 1 95 ? -1.944 -10.800 8.221 1.00 91.31 95 VAL A O 1
ATOM 771 N N . ALA A 1 96 ? -4.009 -11.321 7.513 1.00 89.19 96 ALA A N 1
ATOM 772 C CA . ALA A 1 96 ? -4.678 -10.898 8.741 1.00 89.19 96 ALA A CA 1
ATOM 773 C C . ALA A 1 96 ? -4.207 -11.720 9.952 1.00 89.19 96 ALA A C 1
ATOM 775 O O . ALA A 1 96 ? -3.852 -11.145 10.983 1.00 89.19 96 ALA A O 1
ATOM 776 N N . LEU A 1 97 ? -4.117 -13.048 9.801 1.00 87.94 97 LEU A N 1
ATOM 777 C CA . LEU A 1 97 ? -3.613 -13.951 10.837 1.00 87.94 97 LEU A CA 1
ATOM 778 C C . LEU A 1 97 ? -2.142 -13.675 11.178 1.00 87.94 97 LEU A C 1
ATOM 780 O O . LEU A 1 97 ? -1.768 -13.600 12.349 1.00 87.94 97 LEU A O 1
ATOM 784 N N . HIS A 1 98 ? -1.296 -13.495 10.161 1.00 88.50 98 HIS A N 1
ATOM 785 C CA . HIS A 1 98 ? 0.112 -13.154 10.362 1.00 88.50 98 HIS A CA 1
ATOM 786 C C . HIS A 1 98 ? 0.247 -11.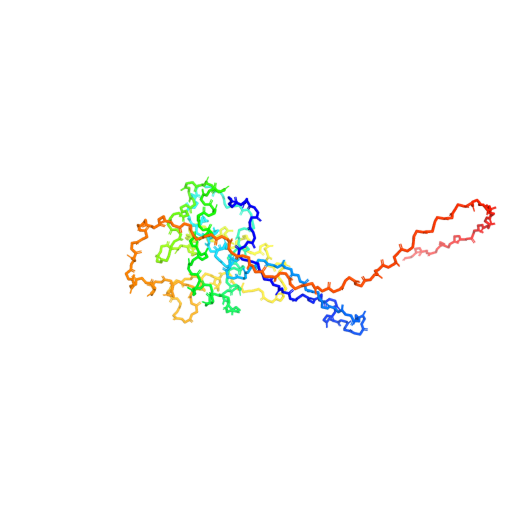854 11.161 1.00 88.50 98 HIS A C 1
ATOM 788 O O . HIS A 1 98 ? 0.957 -11.804 12.169 1.00 88.50 98 HIS A O 1
ATOM 794 N N . LYS A 1 99 ? -0.521 -10.824 10.789 1.00 85.38 99 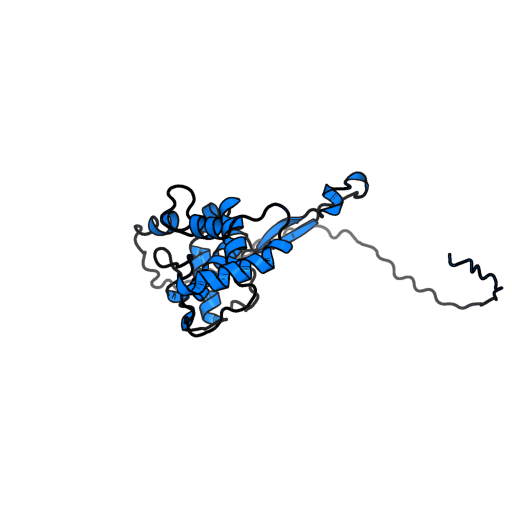LYS A N 1
ATOM 795 C CA . LYS A 1 99 ? -0.508 -9.543 11.494 1.00 85.38 99 LYS A CA 1
ATOM 796 C C . LYS A 1 99 ? -1.041 -9.622 12.914 1.00 85.38 99 LYS A C 1
ATOM 798 O O . LYS A 1 99 ? -0.453 -8.987 13.786 1.00 85.38 99 LYS A O 1
ATOM 803 N N . SER A 1 100 ? -2.079 -10.415 13.179 1.00 84.50 100 SER A N 1
ATOM 804 C CA . SER A 1 100 ? -2.579 -10.588 14.547 1.00 84.50 100 SER A CA 1
ATOM 805 C C . SER A 1 100 ? -1.548 -11.238 15.471 1.00 84.50 100 SER A C 1
ATOM 807 O O . SER A 1 100 ? -1.512 -10.918 16.654 1.00 84.50 100 SER A O 1
ATOM 809 N N . ILE A 1 101 ? -0.686 -12.111 14.935 1.00 83.94 101 ILE A N 1
ATOM 810 C CA . ILE A 1 101 ? 0.368 -12.781 15.708 1.00 83.94 101 ILE A CA 1
ATOM 811 C C . ILE A 1 101 ? 1.560 -11.843 15.955 1.00 83.94 101 ILE A C 1
ATOM 813 O O . ILE A 1 101 ? 2.044 -11.748 17.080 1.00 83.94 101 ILE A O 1
ATOM 817 N N . PHE A 1 102 ? 2.051 -11.145 14.924 1.00 80.00 102 PHE A N 1
ATOM 818 C CA . PHE A 1 102 ? 3.309 -10.379 15.011 1.00 80.00 102 PHE A CA 1
ATOM 819 C C . PHE A 1 102 ? 3.150 -8.896 15.347 1.00 80.00 102 PHE A C 1
ATOM 821 O O . PHE A 1 102 ? 4.109 -8.258 15.787 1.00 80.00 102 PHE A O 1
ATOM 828 N N . PHE A 1 103 ? 1.966 -8.335 15.119 1.00 74.19 103 PHE A N 1
ATOM 829 C CA . PHE A 1 103 ? 1.671 -6.913 15.274 1.00 74.19 103 PHE A CA 1
ATOM 830 C C . PHE A 1 103 ? 0.388 -6.725 16.081 1.00 74.19 103 PHE A C 1
ATOM 832 O O . PHE A 1 103 ? -0.474 -5.940 15.693 1.00 74.19 103 PHE A O 1
ATOM 839 N N . ALA A 1 104 ? 0.260 -7.466 17.185 1.00 64.56 104 ALA A N 1
ATOM 840 C CA . ALA A 1 104 ? -0.885 -7.400 18.080 1.00 64.56 104 ALA A CA 1
ATOM 841 C C . ALA A 1 104 ? -1.100 -5.962 18.589 1.00 64.56 104 ALA A C 1
ATOM 843 O O . ALA A 1 104 ? -0.447 -5.493 19.518 1.00 64.56 104 ALA A O 1
ATOM 844 N N . ASP A 1 105 ? -2.023 -5.258 17.944 1.00 69.88 105 ASP A N 1
ATOM 845 C CA . ASP A 1 105 ? -2.581 -3.986 18.375 1.00 69.88 105 ASP A CA 1
ATOM 846 C C . ASP A 1 105 ? -4.093 -4.188 18.396 1.00 69.88 105 ASP A C 1
ATOM 848 O O . ASP A 1 105 ? -4.718 -4.395 17.353 1.00 69.88 105 ASP A O 1
ATOM 852 N N . SER A 1 106 ? -4.689 -4.162 19.589 1.00 62.19 106 SER A N 1
ATOM 853 C CA . SER A 1 106 ? -6.135 -4.338 19.751 1.00 62.19 106 SER A CA 1
ATOM 854 C C . SER A 1 106 ? -6.930 -3.253 19.020 1.00 62.19 106 SER A C 1
ATOM 856 O O . SER A 1 106 ? -8.088 -3.467 18.671 1.00 62.19 106 SER A O 1
ATOM 858 N N . ALA A 1 107 ? -6.315 -2.095 18.751 1.00 69.31 107 ALA A N 1
ATOM 859 C CA . ALA A 1 107 ? -6.924 -1.035 17.963 1.00 69.31 107 ALA A CA 1
ATOM 860 C C . ALA A 1 107 ? -6.883 -1.303 16.451 1.00 69.31 107 ALA A C 1
ATOM 862 O O . ALA A 1 107 ? -7.566 -0.602 15.719 1.00 69.31 107 ALA A O 1
ATOM 863 N N . ALA A 1 108 ? -6.112 -2.279 15.960 1.00 75.00 108 ALA A N 1
ATOM 864 C CA . ALA A 1 108 ? -6.006 -2.567 14.529 1.00 75.00 108 ALA A CA 1
ATOM 865 C C . ALA A 1 108 ? -7.110 -3.498 13.996 1.00 75.00 108 ALA A C 1
ATOM 867 O O . ALA A 1 108 ? -7.333 -3.517 12.786 1.00 75.00 108 ALA A O 1
ATOM 868 N N . LYS A 1 109 ? -7.789 -4.246 14.883 1.00 82.06 109 LYS A N 1
ATOM 869 C CA . LYS A 1 109 ? -8.939 -5.123 14.578 1.00 82.06 109 LYS A CA 1
ATOM 870 C C . LYS A 1 109 ? -8.726 -6.066 13.383 1.00 82.06 109 LYS A C 1
ATOM 872 O O . LYS A 1 109 ? -9.589 -6.225 12.526 1.00 82.06 109 LYS A O 1
ATOM 877 N N . TYR A 1 110 ? -7.561 -6.714 13.304 1.00 82.06 110 TYR A N 1
ATOM 878 C CA . TYR A 1 110 ? -7.237 -7.620 12.188 1.00 82.06 110 TYR A CA 1
ATOM 879 C C . TYR A 1 110 ? -8.198 -8.815 12.056 1.00 82.06 110 TYR A C 1
ATOM 881 O O . TYR A 1 110 ? -8.366 -9.357 10.969 1.00 82.06 110 TYR A O 1
ATOM 889 N N . ASP A 1 111 ? -8.868 -9.204 13.135 1.00 79.31 111 ASP A N 1
ATOM 890 C CA . ASP A 1 111 ? -9.932 -10.207 13.160 1.00 79.31 111 ASP A CA 1
ATOM 891 C C . ASP A 1 111 ? -11.203 -9.778 12.396 1.00 79.31 111 ASP A C 1
ATOM 893 O O . ASP A 1 111 ? -11.953 -10.638 11.911 1.00 79.31 111 ASP A O 1
ATOM 897 N N . GLU A 1 112 ? -11.420 -8.467 12.242 1.00 82.38 112 GLU A N 1
ATOM 898 C CA . GLU A 1 112 ? -12.483 -7.855 11.437 1.00 82.38 112 GLU A CA 1
ATOM 899 C C . GLU A 1 112 ? -12.047 -7.559 9.988 1.00 82.38 112 GLU A C 1
ATOM 901 O O . GLU A 1 112 ? -12.899 -7.230 9.159 1.00 82.38 112 GLU A O 1
ATOM 906 N N . ALA A 1 113 ? -10.764 -7.736 9.641 1.00 83.81 113 ALA A N 1
ATOM 907 C CA . ALA A 1 113 ? -10.223 -7.520 8.295 1.00 83.81 113 ALA A CA 1
ATOM 908 C C . ALA A 1 113 ? -10.613 -8.655 7.326 1.00 83.81 113 ALA A C 1
ATOM 910 O O . ALA A 1 113 ? -9.782 -9.411 6.827 1.00 83.81 113 ALA A O 1
ATOM 911 N N . LYS A 1 114 ? -11.917 -8.786 7.087 1.00 83.94 114 LYS A N 1
ATOM 912 C CA . LYS A 1 114 ? -12.557 -9.831 6.284 1.00 83.94 114 LYS A CA 1
ATOM 913 C C . LYS A 1 114 ? -13.447 -9.204 5.211 1.00 83.94 114 LYS A C 1
ATOM 915 O O . LYS A 1 114 ? -13.820 -8.028 5.337 1.00 83.94 114 LYS A O 1
ATOM 920 N N . PRO A 1 115 ? -13.841 -9.976 4.184 1.00 79.75 115 PRO A N 1
ATOM 921 C CA . PRO A 1 115 ? -14.805 -9.504 3.207 1.00 79.75 115 PRO A CA 1
ATOM 922 C C . PRO A 1 115 ? -16.073 -8.936 3.866 1.00 79.75 115 PRO A C 1
ATOM 924 O O . PRO A 1 115 ? -16.525 -9.418 4.903 1.00 79.75 115 PRO A O 1
ATOM 927 N N . GLY A 1 116 ? -16.595 -7.836 3.326 1.00 78.62 116 GLY A N 1
ATOM 928 C CA . GLY A 1 116 ? -17.726 -7.074 3.863 1.00 78.62 116 GLY A CA 1
ATOM 929 C C . GLY A 1 116 ? -17.425 -6.170 5.070 1.00 78.62 116 GLY A C 1
ATOM 930 O O . GLY A 1 116 ? -18.155 -5.203 5.283 1.00 78.62 116 GLY A O 1
ATOM 931 N N . ARG A 1 117 ? -16.360 -6.428 5.843 1.00 84.19 117 ARG A N 1
ATOM 932 C CA . ARG A 1 117 ? -16.002 -5.648 7.050 1.00 84.19 117 ARG A CA 1
ATOM 933 C C . ARG A 1 117 ? -14.734 -4.811 6.908 1.00 84.19 117 ARG A C 1
ATOM 935 O O . ARG A 1 117 ? -14.489 -3.936 7.737 1.00 84.19 117 ARG A O 1
ATOM 942 N N . LEU A 1 118 ? -13.970 -5.030 5.842 1.00 86.50 118 LEU A N 1
ATOM 943 C CA . LEU A 1 118 ? -12.766 -4.269 5.541 1.00 86.50 118 LEU A CA 1
ATOM 944 C C . LEU A 1 118 ? -13.071 -2.766 5.394 1.00 86.50 118 LEU A C 1
ATOM 946 O O . LEU A 1 118 ? -13.995 -2.355 4.691 1.00 86.50 118 LEU A O 1
ATOM 950 N N . ARG A 1 119 ? -12.274 -1.937 6.073 1.00 89.25 119 ARG A N 1
ATOM 951 C CA . ARG A 1 119 ? -12.415 -0.472 6.108 1.00 89.25 119 ARG A CA 1
ATOM 952 C C . ARG A 1 119 ? -11.190 0.160 5.470 1.00 89.25 119 ARG A C 1
ATOM 954 O O . ARG A 1 119 ? -10.115 0.091 6.046 1.00 89.25 119 ARG A O 1
ATOM 961 N N . LEU A 1 120 ? -11.346 0.729 4.280 1.00 91.12 120 LEU A N 1
ATOM 962 C CA . LEU A 1 120 ? -10.227 1.293 3.515 1.00 91.12 120 LEU A CA 1
ATOM 963 C C . LEU A 1 120 ? -10.263 2.820 3.450 1.00 91.12 120 LEU A C 1
ATOM 965 O O . LEU A 1 120 ? -9.218 3.460 3.477 1.00 91.12 120 LEU A O 1
ATOM 969 N N . VAL A 1 121 ? -11.460 3.405 3.412 1.00 91.94 121 VAL A N 1
ATOM 970 C CA . VAL A 1 121 ? -11.636 4.861 3.431 1.00 91.94 121 VAL A CA 1
ATOM 971 C C . VAL A 1 121 ? -11.298 5.386 4.829 1.00 91.94 121 VAL A C 1
ATOM 973 O O . VAL A 1 121 ? -11.886 4.898 5.796 1.00 91.94 121 VAL A O 1
ATOM 976 N N . PRO A 1 122 ? -10.389 6.366 4.973 1.00 91.50 122 PRO A N 1
ATOM 977 C CA . PRO A 1 122 ? -10.060 6.934 6.272 1.00 91.50 122 PRO A CA 1
ATOM 978 C C . PRO A 1 122 ? -11.257 7.705 6.858 1.00 91.50 122 PRO A C 1
ATOM 980 O O . PRO A 1 122 ? -12.012 8.325 6.102 1.00 91.50 122 PRO A O 1
ATOM 983 N N . PRO A 1 123 ? -11.422 7.740 8.196 1.00 91.00 123 PRO A N 1
ATOM 984 C CA . PRO A 1 123 ? -12.445 8.566 8.832 1.00 91.00 123 PRO A CA 1
ATOM 985 C C . PRO A 1 123 ? -12.267 10.042 8.458 1.00 91.00 123 PRO A C 1
ATOM 987 O O . PRO A 1 123 ? -11.132 10.516 8.384 1.00 91.00 123 PRO A O 1
ATOM 990 N N . GLU A 1 124 ? -13.366 10.782 8.288 1.00 90.56 124 GLU A N 1
ATOM 991 C CA . GLU A 1 124 ? -13.338 12.209 7.917 1.00 90.56 124 GLU A CA 1
ATOM 992 C C . GLU A 1 124 ? -12.436 13.043 8.833 1.00 90.56 124 GLU A C 1
ATOM 994 O O . GLU A 1 124 ? -11.653 13.868 8.364 1.00 90.56 124 GLU A O 1
ATOM 999 N N . SER A 1 125 ? -12.443 12.740 10.135 1.00 89.94 125 SER A N 1
ATOM 1000 C CA . SER A 1 125 ? -11.593 13.396 11.135 1.00 89.94 125 SER A CA 1
ATOM 1001 C C . SER A 1 125 ? -10.089 13.305 10.844 1.00 89.94 125 SER A C 1
ATOM 1003 O O . SER A 1 125 ? -9.336 14.173 11.279 1.00 89.94 125 SER A O 1
ATOM 1005 N N . ARG A 1 126 ? -9.642 12.290 10.092 1.00 89.38 126 ARG A N 1
ATOM 1006 C CA . ARG A 1 126 ? -8.236 12.087 9.702 1.00 89.38 126 ARG A CA 1
ATOM 1007 C C . ARG A 1 126 ? -7.911 12.553 8.287 1.00 89.38 126 ARG A C 1
ATOM 1009 O O . ARG A 1 126 ? -6.735 12.622 7.939 1.00 89.38 126 ARG A O 1
ATOM 1016 N N . GLN A 1 127 ? -8.909 12.858 7.460 1.00 92.25 127 GLN A N 1
ATOM 1017 C CA . GLN A 1 127 ? -8.671 13.175 6.049 1.00 92.25 127 GLN A CA 1
ATOM 1018 C C . GLN A 1 127 ? -7.828 14.437 5.867 1.00 92.25 127 GLN A C 1
ATOM 1020 O O . GLN A 1 127 ? -7.001 14.478 4.963 1.00 92.25 127 GLN A O 1
ATOM 1025 N N . ARG A 1 128 ? -7.981 15.445 6.738 1.00 92.56 128 ARG A N 1
ATOM 1026 C CA . ARG A 1 128 ? -7.149 16.659 6.692 1.00 92.56 128 ARG A CA 1
ATOM 1027 C C . ARG A 1 128 ? -5.666 16.337 6.901 1.00 92.56 128 ARG A C 1
ATOM 1029 O O . ARG A 1 128 ? -4.848 16.681 6.058 1.00 92.56 128 ARG A O 1
ATOM 1036 N N . GLU A 1 129 ? -5.345 15.609 7.968 1.00 92.25 129 GLU A N 1
ATOM 1037 C CA . GLU A 1 129 ? -3.969 15.212 8.299 1.00 92.25 129 GLU A CA 1
ATOM 1038 C C . GLU A 1 129 ? -3.361 14.301 7.218 1.00 92.25 129 GLU A C 1
ATOM 1040 O O . GLU A 1 129 ? -2.206 14.468 6.831 1.00 92.25 129 GLU A O 1
ATOM 1045 N N . LEU A 1 130 ? -4.153 13.374 6.665 1.00 92.81 130 LEU A N 1
ATOM 1046 C CA . LEU A 1 130 ? -3.727 12.519 5.553 1.00 92.81 130 LEU A CA 1
ATOM 1047 C C . LEU A 1 130 ? -3.484 13.299 4.258 1.00 92.81 130 LEU A C 1
ATOM 1049 O O . LEU A 1 130 ? -2.551 12.965 3.532 1.00 92.81 130 LEU A O 1
ATOM 1053 N N . ARG A 1 131 ? -4.289 14.328 3.970 1.00 94.38 131 ARG A N 1
ATOM 1054 C CA . ARG A 1 131 ? -4.106 15.195 2.798 1.00 94.38 131 ARG A CA 1
ATOM 1055 C C . ARG A 1 131 ? -2.812 15.999 2.905 1.00 94.38 131 ARG A C 1
ATOM 1057 O O . ARG A 1 131 ? -2.069 16.087 1.933 1.00 94.38 131 ARG A O 1
ATOM 1064 N N . GLU A 1 132 ? -2.514 16.536 4.085 1.00 93.19 132 GLU A N 1
ATOM 1065 C CA . GLU A 1 132 ? -1.249 17.230 4.351 1.00 93.19 132 GLU A CA 1
ATOM 1066 C C . GLU A 1 132 ? -0.042 16.285 4.232 1.00 93.19 132 GLU A C 1
ATOM 1068 O O . GLU A 1 132 ? 0.969 16.638 3.622 1.00 93.19 132 GLU A O 1
ATOM 1073 N N . ASP A 1 133 ? -0.148 15.067 4.775 1.00 92.62 133 ASP A N 1
ATOM 1074 C CA . ASP A 1 133 ? 0.879 14.028 4.627 1.00 92.62 133 ASP A CA 1
ATOM 1075 C C . ASP A 1 133 ? 1.073 13.627 3.155 1.00 92.62 133 ASP A C 1
ATOM 1077 O O . ASP A 1 133 ? 2.209 13.482 2.704 1.00 92.62 133 ASP A O 1
ATOM 1081 N N . TYR A 1 134 ? -0.019 13.521 2.388 1.00 93.12 134 TYR A N 1
ATOM 1082 C CA . TYR A 1 134 ? 0.025 13.230 0.956 1.00 93.12 134 TYR A CA 1
ATOM 1083 C C . TYR A 1 134 ? 0.713 14.350 0.174 1.00 93.12 134 TYR A C 1
ATOM 1085 O O . TYR A 1 134 ? 1.578 14.071 -0.651 1.00 93.12 134 TYR A O 1
ATOM 1093 N N . GLY A 1 135 ? 0.402 15.614 0.482 1.00 91.50 135 GLY A N 1
ATOM 1094 C CA . GLY A 1 135 ? 1.035 16.780 -0.138 1.00 91.50 135 GLY A CA 1
ATOM 1095 C C . GLY A 1 135 ? 2.561 16.757 -0.024 1.00 91.50 135 GLY A C 1
ATOM 1096 O O . GLY A 1 135 ? 3.245 16.947 -1.024 1.00 91.50 135 GLY A O 1
ATOM 1097 N N . LYS A 1 136 ? 3.094 16.406 1.156 1.00 90.62 136 LYS A N 1
ATOM 1098 C CA . LYS A 1 136 ? 4.546 16.256 1.392 1.00 90.62 136 LYS A CA 1
ATOM 1099 C C . LYS A 1 136 ? 5.177 15.112 0.596 1.00 90.62 136 LYS A C 1
ATOM 1101 O O . LYS A 1 136 ? 6.385 15.095 0.389 1.00 90.62 136 LYS A O 1
ATOM 1106 N N . MET A 1 137 ? 4.385 14.118 0.204 1.00 87.94 137 MET A N 1
ATOM 1107 C CA . MET A 1 137 ? 4.859 12.955 -0.539 1.00 87.94 137 MET A CA 1
ATOM 1108 C C . MET A 1 137 ? 4.849 13.171 -2.055 1.00 87.94 137 MET A C 1
ATOM 1110 O O . MET A 1 137 ? 5.620 12.507 -2.745 1.00 87.94 137 MET A O 1
ATOM 1114 N N . ARG A 1 138 ? 4.005 14.077 -2.574 1.00 83.31 138 ARG A N 1
ATOM 1115 C CA . ARG A 1 138 ? 3.820 14.290 -4.023 1.00 83.31 138 ARG A CA 1
ATOM 1116 C C . ARG A 1 138 ? 5.129 14.563 -4.762 1.00 83.31 138 ARG A C 1
ATOM 1118 O O . ARG A 1 138 ? 5.297 14.057 -5.861 1.00 83.31 138 ARG A O 1
ATOM 1125 N N . GLU A 1 139 ? 6.071 15.264 -4.133 1.00 81.62 139 GLU A N 1
ATOM 1126 C CA . GLU A 1 139 ? 7.392 15.573 -4.708 1.00 81.62 139 GLU A CA 1
ATOM 1127 C C . GLU A 1 139 ? 8.251 14.329 -5.004 1.00 81.62 139 GLU A C 1
ATOM 1129 O O . GLU A 1 139 ? 9.190 14.401 -5.789 1.00 81.62 139 GLU A O 1
ATOM 1134 N N . MET A 1 140 ? 7.945 13.181 -4.390 1.00 81.19 140 MET A N 1
ATOM 1135 C CA . MET A 1 140 ? 8.666 11.921 -4.610 1.00 81.19 140 MET A CA 1
ATOM 1136 C C . MET A 1 140 ? 8.026 11.033 -5.691 1.00 81.19 140 MET A C 1
ATOM 1138 O O . MET A 1 140 ? 8.553 9.957 -5.973 1.00 81.19 140 MET A O 1
ATOM 1142 N N . ILE A 1 141 ? 6.870 11.416 -6.242 1.00 83.06 141 ILE A N 1
ATOM 1143 C CA . ILE A 1 141 ? 6.153 10.618 -7.242 1.00 83.06 141 ILE A CA 1
ATOM 1144 C C . ILE A 1 141 ? 6.643 11.020 -8.634 1.00 83.06 141 ILE A C 1
ATOM 1146 O O . ILE A 1 141 ? 6.643 12.195 -8.986 1.00 83.06 141 ILE A O 1
ATOM 1150 N N . PHE A 1 142 ? 7.050 10.035 -9.434 1.00 78.06 142 PHE A N 1
ATOM 1151 C CA . PHE A 1 142 ? 7.368 10.252 -10.843 1.00 78.06 142 PHE A CA 1
ATOM 1152 C C . PHE A 1 142 ? 6.083 10.463 -11.655 1.00 78.06 142 PHE A C 1
ATOM 1154 O O . PHE A 1 142 ? 5.153 9.661 -11.559 1.00 78.06 142 PHE A O 1
ATOM 1161 N N . GLY A 1 143 ? 6.059 11.506 -12.487 1.00 83.88 143 GLY A N 1
ATOM 1162 C CA . GLY A 1 143 ? 4.892 11.878 -13.294 1.00 83.88 143 GLY A CA 1
ATOM 1163 C C . GLY A 1 143 ? 3.870 12.715 -12.522 1.00 83.88 143 GLY A C 1
ATOM 1164 O O . GLY A 1 143 ? 4.176 13.242 -11.456 1.00 83.88 143 GLY A O 1
ATOM 1165 N N . GLU A 1 144 ? 2.660 12.850 -13.069 1.00 84.38 144 GLU A N 1
ATOM 1166 C CA . GLU A 1 144 ? 1.580 13.587 -12.404 1.00 84.38 144 GLU A CA 1
ATOM 1167 C C . GLU A 1 144 ? 0.909 12.690 -11.347 1.00 84.38 144 GLU A C 1
ATOM 1169 O O . GLU A 1 144 ? 0.278 11.685 -11.700 1.00 84.38 144 GLU A O 1
ATOM 1174 N N . PRO A 1 145 ? 1.042 12.998 -10.044 1.00 86.38 145 PRO A N 1
ATOM 1175 C CA . PRO A 1 145 ? 0.393 12.215 -9.007 1.00 86.38 145 PRO A CA 1
ATOM 1176 C C . PRO A 1 145 ? -1.125 12.467 -9.007 1.00 86.38 145 PRO A C 1
ATOM 1178 O O . PRO A 1 145 ? -1.549 13.617 -9.142 1.00 86.38 145 PRO A O 1
ATOM 1181 N N . PRO A 1 146 ? -1.956 11.430 -8.784 1.00 90.62 146 PRO A N 1
ATOM 1182 C CA . PRO A 1 146 ? -3.398 11.604 -8.644 1.00 90.62 146 PRO A CA 1
ATOM 1183 C C . PRO A 1 146 ? -3.732 12.551 -7.483 1.00 90.62 146 PRO A C 1
ATOM 1185 O O . PRO A 1 146 ? -2.958 12.705 -6.536 1.00 90.62 146 PRO A O 1
ATOM 1188 N N . SER A 1 147 ? -4.904 13.180 -7.525 1.00 93.12 147 SER A N 1
ATOM 1189 C CA . SER A 1 147 ? -5.377 13.979 -6.392 1.00 93.12 147 SER A CA 1
ATOM 1190 C C . SER A 1 147 ? -5.677 13.088 -5.183 1.00 93.12 147 SER A C 1
ATOM 1192 O O . SER A 1 147 ? -5.955 11.894 -5.311 1.00 93.12 147 SER A O 1
ATOM 1194 N N . PHE A 1 148 ? -5.648 13.669 -3.981 1.00 93.25 148 PHE A N 1
ATOM 1195 C CA . PHE A 1 148 ? -6.045 12.936 -2.777 1.00 93.25 148 PHE A CA 1
ATOM 1196 C C . PHE A 1 148 ? -7.521 12.515 -2.847 1.00 93.25 148 PHE A C 1
ATOM 1198 O O . PHE A 1 148 ? -7.892 11.435 -2.395 1.00 93.25 148 PHE A O 1
ATOM 1205 N N . GLU A 1 149 ? -8.349 13.350 -3.466 1.00 93.31 149 GLU A N 1
ATOM 1206 C CA . GLU A 1 149 ? -9.767 13.119 -3.712 1.00 93.31 149 GLU A CA 1
ATOM 1207 C C . GLU A 1 149 ? -9.982 11.897 -4.614 1.00 93.31 149 GLU A C 1
ATOM 1209 O O . GLU A 1 149 ? -10.801 11.048 -4.274 1.00 93.31 149 GLU A O 1
ATOM 1214 N N . HIS A 1 150 ? -9.172 11.735 -5.669 1.00 91.75 150 HIS A N 1
ATOM 1215 C CA . HIS A 1 150 ? -9.186 10.535 -6.516 1.00 91.75 150 HIS A CA 1
ATOM 1216 C C . HIS A 1 150 ? -8.849 9.270 -5.719 1.00 91.75 150 HIS A C 1
ATOM 1218 O O . HIS A 1 150 ? -9.509 8.243 -5.863 1.00 91.75 150 HIS A O 1
ATOM 1224 N N . LEU A 1 151 ? -7.865 9.336 -4.809 1.00 92.62 151 LEU A N 1
ATOM 1225 C CA . LEU A 1 151 ? -7.550 8.191 -3.945 1.00 92.62 151 LEU A CA 1
ATOM 1226 C C . LEU A 1 151 ? -8.752 7.792 -3.078 1.00 92.62 151 LEU A C 1
ATOM 1228 O O . LEU A 1 151 ? -9.034 6.604 -2.925 1.00 92.62 151 LEU A O 1
ATOM 1232 N N . LEU A 1 152 ? -9.460 8.769 -2.503 1.00 92.19 152 LEU A N 1
ATOM 1233 C CA . LEU A 1 152 ? -10.659 8.509 -1.703 1.00 92.19 152 LEU A CA 1
ATOM 1234 C C . LEU A 1 152 ? -11.804 7.954 -2.550 1.00 92.19 152 LEU A C 1
ATOM 1236 O O . LEU A 1 152 ? -12.516 7.066 -2.083 1.00 92.19 152 LEU A O 1
ATOM 1240 N N . GLU A 1 153 ? -11.963 8.447 -3.776 1.00 90.56 153 GLU A N 1
ATOM 1241 C CA . GLU A 1 153 ? -12.975 7.982 -4.719 1.00 90.56 153 GLU A CA 1
ATOM 1242 C C . GLU A 1 153 ? -12.777 6.504 -5.069 1.00 90.56 153 GLU A C 1
ATOM 1244 O O . GLU A 1 153 ? -13.714 5.726 -4.911 1.00 90.56 153 GLU A O 1
ATOM 1249 N N . VAL A 1 154 ? -11.561 6.082 -5.433 1.00 89.00 154 VAL A N 1
ATOM 1250 C CA . VAL A 1 154 ? -11.253 4.671 -5.755 1.00 89.00 154 VAL A CA 1
ATOM 1251 C C . VAL A 1 154 ? -11.439 3.744 -4.541 1.00 89.00 154 VAL A C 1
ATOM 1253 O O . VAL A 1 154 ? -11.848 2.586 -4.664 1.00 89.00 154 VAL A O 1
ATOM 1256 N N . LEU A 1 155 ? -11.158 4.239 -3.333 1.00 88.62 155 LEU A N 1
ATOM 1257 C CA . LEU A 1 155 ? -11.338 3.470 -2.096 1.00 88.62 155 LEU A CA 1
ATOM 1258 C C . LEU A 1 155 ? -12.797 3.419 -1.629 1.00 88.62 155 LEU A C 1
ATOM 1260 O O . LEU A 1 155 ? -13.153 2.540 -0.836 1.00 88.62 155 LEU A O 1
ATOM 1264 N N . SER A 1 156 ? -13.625 4.369 -2.061 1.00 83.75 156 SER A N 1
ATOM 1265 C CA . SER A 1 156 ? -15.013 4.486 -1.634 1.00 83.75 156 SER A CA 1
ATOM 1266 C C . SER A 1 156 ? -15.866 3.375 -2.242 1.00 83.75 156 SER A C 1
ATOM 1268 O O . SER A 1 156 ? -15.749 3.082 -3.423 1.00 83.75 156 SER A O 1
ATOM 1270 N N . PRO A 1 157 ? -16.783 2.759 -1.478 1.00 65.00 157 PRO A N 1
ATOM 1271 C CA . PRO A 1 157 ? -17.683 1.742 -2.013 1.00 65.00 157 PRO A CA 1
ATOM 1272 C C . PRO A 1 157 ? -18.771 2.297 -2.951 1.00 65.00 157 PRO A C 1
ATOM 1274 O O . PRO A 1 157 ? -19.566 1.510 -3.451 1.00 65.00 157 PRO A O 1
ATOM 1277 N N . GLN A 1 158 ? -18.869 3.622 -3.116 1.00 55.09 158 GLN A N 1
ATOM 1278 C CA . GLN A 1 158 ? -19.953 4.288 -3.852 1.00 55.09 158 GLN A CA 1
ATOM 1279 C C . GLN A 1 158 ? -19.586 4.681 -5.294 1.00 55.09 158 GLN A C 1
ATOM 1281 O O . GLN A 1 158 ? -20.459 5.134 -6.024 1.00 55.09 158 GLN A O 1
ATOM 1286 N N . SER A 1 159 ? -18.330 4.527 -5.716 1.00 53.22 159 SER A N 1
ATOM 1287 C CA . SER A 1 159 ? -17.895 4.805 -7.091 1.00 53.22 159 SER A CA 1
ATOM 1288 C C . SER A 1 159 ? -18.184 3.584 -7.973 1.00 53.22 159 SER A C 1
ATOM 1290 O O . SER A 1 159 ? -17.602 2.512 -7.802 1.00 53.22 159 SER A O 1
ATOM 1292 N N . SER A 1 160 ? -19.157 3.735 -8.869 1.00 49.75 160 SER A N 1
ATOM 1293 C CA . SER A 1 160 ? -19.951 2.654 -9.466 1.00 49.75 160 SER A CA 1
ATOM 1294 C C . SER A 1 160 ? -19.189 1.637 -10.329 1.00 49.75 160 SER A C 1
ATOM 1296 O O . SER A 1 160 ? -19.675 0.519 -10.448 1.00 49.75 160 SER A O 1
ATOM 1298 N N . ASP A 1 161 ? -17.998 1.965 -10.853 1.00 49.47 161 ASP A N 1
ATOM 1299 C CA . ASP A 1 161 ? -17.304 1.118 -11.847 1.00 49.47 161 ASP A CA 1
ATOM 1300 C C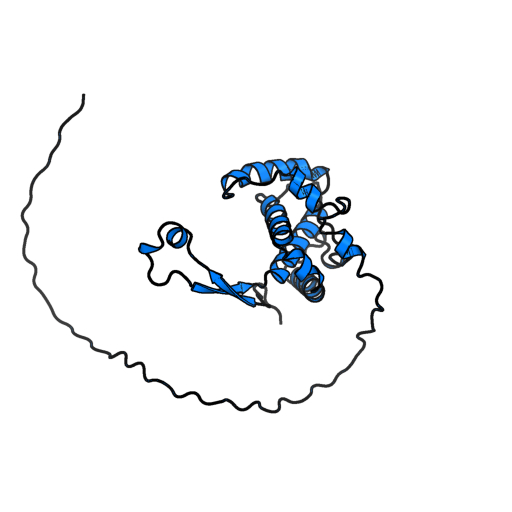 . ASP A 1 161 ? -15.826 0.792 -11.536 1.00 49.47 161 ASP A C 1
ATOM 1302 O O . ASP A 1 161 ? -15.231 -0.046 -12.209 1.00 49.47 161 ASP A O 1
ATOM 1306 N N . ASN A 1 162 ? -15.208 1.404 -10.514 1.00 50.25 162 ASN A N 1
ATOM 1307 C CA . ASN A 1 162 ? -13.766 1.244 -10.235 1.00 50.25 162 ASN A CA 1
ATOM 1308 C C . ASN A 1 162 ? -13.429 1.262 -8.733 1.00 50.25 162 ASN A C 1
ATOM 1310 O O . ASN A 1 162 ? -12.402 1.796 -8.315 1.00 50.25 162 ASN A O 1
ATOM 1314 N N . SER A 1 163 ? -14.318 0.723 -7.901 1.00 59.19 163 SER A N 1
ATOM 1315 C CA . SER A 1 163 ? -14.130 0.699 -6.452 1.00 59.19 163 SER A CA 1
ATOM 1316 C C . SER A 1 163 ? -13.638 -0.648 -5.940 1.00 59.19 163 SER A C 1
ATOM 1318 O O . SER A 1 163 ? -14.091 -1.721 -6.338 1.00 59.19 163 SER A O 1
ATOM 1320 N N . ILE A 1 164 ? -12.733 -0.588 -4.964 1.00 58.59 164 ILE A N 1
ATOM 1321 C CA . ILE A 1 164 ? -12.139 -1.776 -4.330 1.00 58.59 164 ILE A CA 1
ATOM 1322 C C . ILE A 1 164 ? -13.176 -2.577 -3.515 1.00 58.59 164 ILE A C 1
ATOM 1324 O O . ILE A 1 164 ? -13.004 -3.771 -3.278 1.00 58.59 164 ILE A O 1
ATOM 1328 N N . LEU A 1 165 ? -14.255 -1.939 -3.046 1.00 57.62 165 LEU A N 1
ATOM 1329 C CA . LEU A 1 165 ? -15.135 -2.486 -2.005 1.00 57.62 165 LEU A CA 1
ATOM 1330 C C . LEU A 1 165 ? -16.455 -3.153 -2.454 1.00 57.62 165 LEU A C 1
ATOM 1332 O O . LEU A 1 165 ? -16.858 -4.092 -1.759 1.00 57.62 165 LEU A O 1
ATOM 1336 N N . PRO A 1 166 ? -17.153 -2.773 -3.545 1.00 50.28 166 PRO A N 1
ATOM 1337 C CA . PRO A 1 166 ? -18.341 -3.511 -3.975 1.00 50.28 166 PRO A CA 1
ATOM 1338 C C . PRO A 1 166 ? -18.013 -4.929 -4.456 1.00 50.28 166 PRO A C 1
ATOM 1340 O O . PRO A 1 166 ? -18.815 -5.829 -4.215 1.00 50.28 166 PRO A O 1
ATOM 1343 N N . MET A 1 167 ? -16.806 -5.190 -4.975 1.00 48.84 167 MET A N 1
ATOM 1344 C CA . MET A 1 167 ? -16.354 -6.564 -5.259 1.00 48.84 167 MET A CA 1
ATOM 1345 C C . MET A 1 167 ? -16.178 -7.417 -3.991 1.00 48.84 167 MET A C 1
ATOM 1347 O O . MET A 1 167 ? -16.402 -8.622 -4.012 1.00 48.84 167 MET A O 1
ATOM 1351 N N . VAL A 1 168 ? -15.862 -6.801 -2.850 1.00 49.75 168 VAL A N 1
ATOM 1352 C CA . VAL A 1 168 ? -15.659 -7.498 -1.568 1.00 49.75 168 VAL A CA 1
ATOM 1353 C C . VAL A 1 168 ? -16.991 -7.804 -0.852 1.00 49.75 168 VAL A C 1
ATOM 1355 O O . VAL A 1 168 ? -17.038 -8.671 0.022 1.00 49.75 168 VAL A O 1
ATOM 1358 N N . ARG A 1 169 ? -18.090 -7.118 -1.205 1.00 47.53 169 ARG A N 1
ATOM 1359 C CA . ARG A 1 169 ? -19.440 -7.381 -0.660 1.00 47.53 169 ARG A CA 1
ATOM 1360 C C . ARG A 1 169 ? -20.187 -8.510 -1.384 1.00 47.53 169 ARG A C 1
ATOM 1362 O O . ARG A 1 169 ? -21.071 -9.103 -0.776 1.00 47.53 169 ARG A O 1
ATOM 1369 N N . GLY A 1 170 ? -19.837 -8.816 -2.636 1.00 42.38 170 GLY A N 1
ATOM 1370 C CA . GLY A 1 170 ? -20.529 -9.819 -3.460 1.00 42.38 170 GLY A CA 1
ATOM 1371 C C . GLY A 1 170 ? -20.161 -11.285 -3.183 1.00 42.38 170 GLY A C 1
ATOM 1372 O O . GLY A 1 170 ? -20.934 -12.176 -3.513 1.00 42.38 170 GLY A O 1
ATOM 1373 N N . ILE A 1 171 ? -19.028 -11.565 -2.531 1.00 45.91 171 ILE A N 1
ATOM 1374 C CA . ILE A 1 171 ? -18.497 -12.936 -2.342 1.00 45.91 171 ILE A CA 1
ATOM 1375 C C . ILE A 1 171 ? -18.943 -13.528 -0.983 1.00 45.91 171 ILE A C 1
ATOM 1377 O O . ILE A 1 171 ? -18.202 -14.219 -0.291 1.00 45.91 171 ILE A O 1
ATOM 1381 N N . GLY A 1 172 ? -20.162 -13.190 -0.549 1.00 37.78 172 GLY A N 1
ATOM 1382 C CA . GLY A 1 172 ? -20.709 -13.512 0.776 1.00 37.78 172 GLY A CA 1
ATOM 1383 C C . GLY A 1 172 ? -21.840 -14.545 0.799 1.00 37.78 172 GLY A C 1
ATOM 1384 O O . GLY A 1 172 ? -22.517 -14.649 1.817 1.00 37.78 172 GLY A O 1
ATOM 1385 N N . ALA A 1 173 ? -22.078 -15.289 -0.286 1.00 33.44 173 ALA A N 1
ATOM 1386 C CA . ALA A 1 173 ? -23.142 -16.297 -0.353 1.00 33.44 173 ALA A CA 1
ATOM 1387 C C . ALA A 1 173 ? -22.648 -17.621 -0.967 1.00 33.44 173 ALA A C 1
ATOM 1389 O O . ALA A 1 173 ? -23.141 -18.081 -1.989 1.00 33.44 173 ALA A O 1
ATOM 1390 N N . GLY A 1 174 ? -21.652 -18.238 -0.334 1.00 30.66 174 GLY A N 1
ATOM 1391 C CA . GLY A 1 174 ? -21.305 -19.648 -0.529 1.00 30.66 174 GLY A CA 1
ATOM 1392 C C . GLY A 1 174 ? -21.162 -20.300 0.846 1.00 30.66 174 GLY A C 1
ATOM 1393 O O . GLY A 1 174 ? -20.625 -19.649 1.747 1.00 30.66 174 GLY A O 1
ATOM 1394 N N . PRO A 1 175 ? -21.683 -21.519 1.073 1.00 32.94 175 PRO A N 1
ATOM 1395 C CA . PRO A 1 175 ? -21.737 -22.086 2.410 1.00 32.94 175 PRO A CA 1
ATOM 1396 C C . PRO A 1 175 ? -20.318 -22.293 2.946 1.00 32.94 175 PRO A C 1
ATOM 1398 O O . PRO A 1 175 ? -19.489 -22.953 2.320 1.00 32.94 175 PRO A O 1
ATOM 1401 N N . MET A 1 176 ? -20.059 -21.718 4.122 1.00 34.19 176 MET A N 1
ATOM 1402 C CA . MET A 1 176 ? -18.929 -22.055 4.985 1.00 34.19 176 MET A CA 1
ATOM 1403 C C . MET A 1 176 ? -19.012 -23.546 5.315 1.00 34.19 176 MET A C 1
ATOM 1405 O O . MET A 1 176 ? -19.718 -23.949 6.238 1.00 34.19 176 MET A O 1
ATOM 1409 N N . ALA A 1 177 ? -18.331 -24.367 4.519 1.00 33.12 177 ALA A N 1
ATOM 1410 C CA . ALA A 1 177 ? -18.126 -25.766 4.830 1.00 33.12 177 ALA A CA 1
ATOM 1411 C C . ALA A 1 177 ? -17.182 -25.854 6.033 1.00 33.12 177 ALA A C 1
ATOM 1413 O O . ALA A 1 177 ? -16.020 -25.451 5.981 1.00 33.12 177 ALA A O 1
ATOM 1414 N N . ASP A 1 178 ? -17.759 -26.352 7.118 1.00 31.80 178 ASP A N 1
ATOM 1415 C CA . ASP A 1 178 ? -17.151 -26.812 8.356 1.00 31.80 178 ASP A CA 1
ATOM 1416 C C . ASP A 1 178 ? -15.757 -27.434 8.141 1.00 31.80 178 ASP A C 1
ATOM 1418 O O . ASP A 1 178 ? -15.621 -28.560 7.661 1.00 31.80 178 ASP A O 1
ATOM 1422 N N . LEU A 1 179 ? -14.699 -26.703 8.515 1.00 36.88 179 LEU A N 1
ATOM 1423 C CA . LEU A 1 179 ? -13.348 -27.253 8.654 1.00 36.88 179 LEU A CA 1
ATOM 1424 C C . LEU A 1 179 ? -13.161 -27.838 10.066 1.00 36.88 179 LEU A C 1
ATOM 1426 O O . LEU A 1 179 ? -12.226 -27.515 10.801 1.00 36.88 179 LEU A O 1
ATOM 1430 N N . GLY A 1 180 ? -14.079 -28.727 10.439 1.00 28.39 180 GLY A N 1
ATOM 1431 C CA . GLY A 1 180 ? -13.956 -29.651 11.551 1.00 28.39 180 GLY A CA 1
ATOM 1432 C C . GLY A 1 180 ? -13.174 -30.898 11.131 1.00 28.39 180 GLY A C 1
ATOM 1433 O O . GLY A 1 180 ? -13.630 -31.710 10.336 1.00 28.39 180 GLY A O 1
ATOM 1434 N N . ALA A 1 181 ? -11.984 -31.056 11.709 1.00 37.00 181 ALA A N 1
ATOM 1435 C CA . ALA A 1 181 ? -11.314 -32.333 11.959 1.00 37.00 181 ALA A CA 1
ATOM 1436 C C . ALA A 1 181 ? -11.197 -33.350 10.798 1.00 37.00 181 ALA A C 1
ATOM 1438 O O . ALA A 1 181 ? -11.985 -34.285 10.681 1.00 37.00 181 ALA A O 1
ATOM 1439 N N . ARG A 1 182 ? -10.057 -33.334 10.091 1.00 32.81 182 ARG A N 1
ATOM 1440 C CA . ARG A 1 182 ? -9.449 -34.577 9.577 1.00 32.81 182 ARG A CA 1
ATOM 1441 C C . ARG A 1 182 ? -7.963 -34.627 9.921 1.00 32.81 182 ARG A C 1
ATOM 1443 O O . ARG A 1 182 ? -7.127 -33.978 9.303 1.00 32.81 182 ARG A O 1
ATOM 1450 N N . ARG A 1 183 ? -7.652 -35.412 10.960 1.00 38.03 183 ARG A N 1
ATOM 1451 C CA . ARG A 1 183 ? -6.315 -35.964 11.205 1.00 38.03 183 ARG A CA 1
ATOM 1452 C C . ARG A 1 183 ? -6.048 -37.022 10.139 1.00 38.03 183 ARG A C 1
ATOM 1454 O O . ARG A 1 183 ? -6.885 -37.891 9.926 1.00 38.03 183 ARG A O 1
ATOM 1461 N N . GLY A 1 184 ? -4.874 -36.961 9.528 1.00 28.89 184 GLY A N 1
ATOM 1462 C CA . GLY A 1 184 ? -4.374 -37.990 8.625 1.00 28.89 184 GLY A CA 1
ATOM 1463 C C . GLY A 1 184 ? -3.219 -37.449 7.799 1.00 28.89 184 GLY A C 1
ATOM 1464 O O . GLY A 1 184 ? -3.441 -36.869 6.746 1.00 28.89 184 GLY A O 1
ATOM 1465 N N . ARG A 1 185 ? -1.986 -37.603 8.296 1.00 31.88 185 ARG A N 1
ATOM 1466 C CA . ARG A 1 185 ? -0.774 -37.481 7.472 1.00 31.88 185 ARG A CA 1
ATOM 1467 C C . ARG A 1 185 ? -0.781 -38.610 6.435 1.00 31.88 185 ARG A C 1
ATOM 1469 O O . ARG A 1 185 ? -0.827 -39.762 6.865 1.00 31.88 185 ARG A O 1
ATOM 1476 N N . PRO A 1 186 ? -0.610 -38.338 5.135 1.00 32.31 186 PRO A N 1
ATOM 1477 C CA . PRO A 1 186 ? -0.050 -39.312 4.214 1.00 32.31 186 PRO A CA 1
ATOM 1478 C C . PRO A 1 186 ? 1.473 -39.161 4.198 1.00 32.31 186 PRO A C 1
ATOM 1480 O O . PRO A 1 186 ? 2.010 -38.052 4.248 1.00 32.31 186 PRO A O 1
ATOM 1483 N N . GLY A 1 187 ? 2.155 -40.302 4.194 1.00 29.05 187 GLY A N 1
ATOM 1484 C CA . GLY A 1 187 ? 3.604 -40.409 4.203 1.00 29.05 187 GLY A CA 1
ATOM 1485 C C . GLY A 1 187 ? 4.265 -39.777 2.981 1.00 29.05 187 GLY A C 1
ATOM 1486 O O . GLY A 1 187 ? 3.729 -39.752 1.879 1.00 29.05 187 GLY A O 1
ATOM 1487 N N . ILE A 1 188 ? 5.472 -39.287 3.221 1.00 35.28 188 ILE A N 1
ATOM 1488 C CA . ILE A 1 188 ? 6.459 -38.909 2.218 1.00 35.28 188 ILE A CA 1
ATOM 1489 C C . ILE A 1 188 ? 6.894 -40.153 1.425 1.00 35.28 188 ILE A C 1
ATOM 1491 O O . ILE A 1 188 ? 7.725 -40.931 1.883 1.00 35.28 188 ILE A O 1
ATOM 1495 N N . THR A 1 189 ? 6.335 -40.354 0.235 1.00 31.61 189 THR A N 1
ATOM 1496 C CA . THR A 1 189 ? 6.917 -41.229 -0.795 1.00 31.61 189 THR A CA 1
ATOM 1497 C C . THR A 1 189 ? 7.667 -40.373 -1.808 1.00 31.61 189 THR A C 1
ATOM 1499 O O . THR A 1 189 ? 7.147 -39.366 -2.285 1.00 31.61 189 THR A O 1
ATOM 1502 N N . GLY A 1 190 ? 8.921 -40.755 -2.059 1.00 31.17 190 GLY A N 1
ATOM 1503 C CA . GLY A 1 190 ? 9.920 -39.977 -2.780 1.00 31.17 190 GLY A CA 1
ATOM 1504 C C . GLY A 1 190 ? 9.548 -39.628 -4.219 1.00 31.17 190 GLY A C 1
ATOM 1505 O O . GLY A 1 190 ? 9.008 -40.441 -4.964 1.00 31.17 190 GLY A O 1
ATOM 1506 N N . VAL A 1 191 ? 9.911 -38.407 -4.603 1.00 34.44 191 VAL A N 1
ATOM 1507 C CA . VAL A 1 191 ? 10.034 -37.985 -5.999 1.00 34.44 191 VAL A CA 1
ATOM 1508 C C . VAL A 1 191 ? 11.505 -38.181 -6.390 1.00 34.44 191 VAL A C 1
ATOM 1510 O O . VAL A 1 191 ? 12.375 -37.749 -5.629 1.00 34.44 191 VAL A O 1
ATOM 1513 N N . PRO A 1 192 ? 11.818 -38.844 -7.517 1.00 30.41 192 PRO A N 1
ATOM 1514 C CA . PRO A 1 192 ? 13.196 -39.071 -7.929 1.00 30.41 192 PRO A CA 1
ATOM 1515 C C . PRO A 1 192 ? 13.867 -37.747 -8.312 1.00 30.41 192 PRO A C 1
ATOM 1517 O O . PRO A 1 192 ? 13.335 -36.961 -9.096 1.00 30.41 192 PRO A O 1
ATOM 1520 N N . VAL A 1 193 ? 15.050 -37.513 -7.744 1.00 34.62 193 VAL A N 1
ATOM 1521 C CA . VAL A 1 193 ? 15.978 -36.458 -8.157 1.00 34.62 193 VAL A CA 1
ATOM 1522 C C . VAL A 1 193 ? 16.522 -36.838 -9.531 1.00 34.62 193 VAL A C 1
ATOM 1524 O O . VAL A 1 193 ? 17.217 -37.840 -9.667 1.00 34.62 193 VAL A O 1
ATOM 1527 N N . ALA A 1 194 ? 16.195 -36.047 -10.551 1.00 33.16 194 ALA A N 1
ATOM 1528 C CA . ALA A 1 194 ? 16.900 -36.098 -11.822 1.00 33.16 194 ALA A CA 1
ATOM 1529 C C . ALA A 1 194 ? 18.284 -35.460 -11.627 1.00 33.16 194 ALA A C 1
ATOM 1531 O O . ALA A 1 194 ? 18.390 -34.257 -11.380 1.00 33.16 194 ALA A O 1
ATOM 1532 N N . GLU A 1 195 ? 19.332 -36.279 -11.696 1.00 31.73 195 GLU A N 1
ATOM 1533 C CA . GLU A 1 195 ? 20.722 -35.832 -11.733 1.00 31.73 195 GLU A CA 1
ATOM 1534 C C . GLU A 1 195 ? 20.959 -35.011 -13.008 1.00 31.73 195 GLU A C 1
ATOM 1536 O O . GLU A 1 195 ? 20.793 -35.503 -14.124 1.00 31.73 195 GLU A O 1
ATOM 1541 N N . GLN A 1 196 ? 21.346 -33.745 -12.845 1.00 38.09 196 GLN A N 1
ATOM 1542 C CA . GLN A 1 196 ? 21.948 -32.955 -13.917 1.00 38.09 196 GLN A CA 1
ATOM 1543 C C . GLN A 1 196 ? 23.467 -32.915 -13.698 1.00 38.09 196 GLN A C 1
ATOM 1545 O O . GLN A 1 196 ? 23.907 -32.721 -12.561 1.00 38.09 196 GLN A O 1
ATOM 1550 N N . PRO A 1 197 ? 24.279 -33.110 -14.752 1.00 31.89 197 PRO A N 1
ATOM 1551 C CA . PRO A 1 197 ? 25.725 -33.212 -14.620 1.00 31.89 197 PRO A CA 1
ATOM 1552 C C . PRO A 1 197 ? 26.351 -31.884 -14.182 1.00 31.89 197 PRO A C 1
ATOM 1554 O O . PRO A 1 197 ? 26.075 -30.820 -14.737 1.00 31.89 197 PRO A O 1
ATOM 1557 N N . LEU A 1 198 ? 27.237 -31.980 -13.190 1.00 30.16 198 LEU A N 1
ATOM 1558 C CA . LEU A 1 198 ? 28.117 -30.911 -12.727 1.00 30.16 198 LEU A CA 1
ATOM 1559 C C . LEU A 1 198 ? 29.048 -30.480 -13.867 1.00 30.16 198 LEU A C 1
ATOM 1561 O O . LEU A 1 198 ? 29.993 -31.191 -14.203 1.00 30.16 198 LEU A O 1
ATOM 1565 N N . THR A 1 199 ? 28.815 -29.301 -14.443 1.00 36.06 199 THR A N 1
ATOM 1566 C CA . THR A 1 199 ? 29.843 -28.622 -15.234 1.00 36.06 199 THR A CA 1
ATOM 1567 C C . THR A 1 199 ? 30.840 -27.962 -14.288 1.00 36.06 199 THR A C 1
ATOM 1569 O O . THR A 1 199 ? 30.493 -27.178 -13.405 1.00 36.06 199 THR A O 1
ATOM 1572 N N . GLU A 1 200 ? 32.091 -28.354 -14.470 1.00 30.02 200 GLU A N 1
ATOM 1573 C CA . GLU A 1 200 ? 33.262 -28.056 -13.665 1.00 30.02 200 GLU A CA 1
ATOM 1574 C C . GLU A 1 200 ? 33.717 -26.595 -13.851 1.00 30.02 200 GLU A C 1
ATOM 1576 O O . GLU A 1 200 ? 34.402 -26.246 -14.812 1.00 30.02 200 GLU A O 1
ATOM 1581 N N . ASN A 1 201 ? 33.362 -25.712 -12.913 1.00 36.06 201 ASN A N 1
ATOM 1582 C CA . ASN A 1 201 ? 33.829 -24.323 -12.923 1.00 36.06 201 ASN A CA 1
ATOM 1583 C C . ASN A 1 201 ? 35.186 -24.234 -12.210 1.00 36.06 201 ASN A C 1
ATOM 1585 O O . ASN A 1 201 ? 35.284 -23.946 -11.016 1.00 36.06 201 ASN A O 1
ATOM 1589 N N . ARG A 1 202 ? 36.245 -24.497 -12.979 1.00 30.47 202 ARG A N 1
ATOM 1590 C CA . ARG A 1 202 ? 37.659 -24.330 -12.625 1.00 30.47 202 ARG A CA 1
ATOM 1591 C C . ARG A 1 202 ? 37.990 -22.846 -12.379 1.00 30.47 202 ARG A C 1
ATOM 1593 O O . ARG A 1 202 ? 38.386 -22.140 -13.298 1.00 30.47 202 ARG A O 1
ATOM 1600 N N . TRP A 1 203 ? 37.902 -22.386 -11.131 1.00 31.55 203 TRP A N 1
ATOM 1601 C CA . TRP A 1 203 ? 38.603 -21.175 -10.678 1.00 31.55 203 TRP A CA 1
ATOM 1602 C C . TRP A 1 203 ? 39.898 -21.584 -9.977 1.00 31.55 203 TRP A C 1
ATOM 1604 O O . TRP A 1 203 ? 39.907 -22.057 -8.839 1.00 31.55 203 TRP A O 1
ATOM 1614 N N . GLY A 1 204 ? 41.000 -21.463 -10.718 1.00 30.69 204 GLY A N 1
ATOM 1615 C CA . GLY A 1 204 ? 42.346 -21.768 -10.257 1.00 30.69 204 GLY A CA 1
ATOM 1616 C C . GLY A 1 204 ? 42.792 -20.834 -9.136 1.00 30.69 204 GLY A C 1
ATOM 1617 O O . GLY A 1 204 ? 42.776 -19.613 -9.270 1.00 30.69 204 GLY A O 1
ATOM 1618 N N . ARG A 1 205 ? 43.242 -21.437 -8.034 1.00 31.59 205 ARG A N 1
ATOM 1619 C CA . ARG A 1 205 ? 44.134 -20.804 -7.064 1.00 31.59 205 ARG A CA 1
ATOM 1620 C C . ARG A 1 205 ? 45.488 -20.565 -7.731 1.00 31.59 205 ARG A C 1
ATOM 1622 O O . ARG A 1 205 ? 46.128 -21.518 -8.160 1.00 31.59 205 ARG A O 1
ATOM 1629 N N . GLY A 1 206 ? 45.939 -19.318 -7.748 1.00 31.16 206 GLY A N 1
ATOM 1630 C CA . GLY A 1 206 ? 47.310 -18.946 -8.083 1.00 31.16 206 GLY A CA 1
ATOM 1631 C C . GLY A 1 206 ? 47.726 -17.758 -7.231 1.00 31.16 206 GLY A C 1
ATOM 1632 O O . GLY A 1 206 ? 47.381 -16.624 -7.543 1.00 31.16 206 GLY A O 1
ATOM 1633 N N . GLY A 1 207 ? 48.416 -18.026 -6.123 1.00 30.17 207 GLY A N 1
ATOM 1634 C CA . GLY A 1 207 ? 49.112 -16.999 -5.358 1.00 30.17 207 GLY A CA 1
ATOM 1635 C C . GLY A 1 207 ? 50.432 -16.642 -6.035 1.00 30.17 207 GLY A C 1
ATOM 1636 O O . GLY A 1 207 ? 51.151 -17.533 -6.478 1.00 30.17 207 GLY A O 1
ATOM 1637 N N . VAL A 1 208 ? 50.768 -15.353 -6.072 1.00 35.47 208 VAL A N 1
ATOM 1638 C CA . VAL A 1 208 ? 52.128 -14.875 -6.343 1.00 35.47 208 VAL A CA 1
ATOM 1639 C C . VAL A 1 208 ? 52.423 -13.700 -5.415 1.00 35.47 208 VAL A C 1
ATOM 1641 O O . VAL A 1 208 ? 51.773 -12.661 -5.461 1.00 35.47 208 VAL A O 1
ATOM 1644 N N . THR A 1 209 ? 53.425 -13.888 -4.562 1.00 35.78 209 THR A N 1
ATOM 1645 C CA . THR A 1 209 ? 54.133 -12.843 -3.815 1.00 35.78 209 THR A CA 1
ATOM 1646 C C . THR A 1 209 ? 55.381 -12.413 -4.591 1.00 35.78 209 THR A C 1
ATOM 1648 O O . THR A 1 209 ? 56.120 -13.305 -5.010 1.00 35.78 209 THR A O 1
ATOM 1651 N N . ARG A 1 210 ? 55.671 -11.102 -4.681 1.00 33.28 210 ARG A N 1
ATOM 1652 C CA . ARG A 1 210 ? 56.961 -10.438 -4.333 1.00 33.28 210 ARG A CA 1
ATOM 1653 C C . ARG A 1 210 ? 57.093 -9.016 -4.932 1.00 33.28 210 ARG A C 1
ATOM 1655 O O . ARG A 1 210 ? 57.095 -8.843 -6.139 1.00 33.28 210 ARG A O 1
ATOM 1662 N N . SER A 1 211 ? 57.249 -8.044 -4.029 1.00 31.44 211 SER A N 1
ATOM 1663 C CA . SER A 1 211 ? 58.377 -7.092 -3.899 1.00 31.44 211 SER A CA 1
ATOM 1664 C C . SER A 1 211 ? 58.854 -6.189 -5.068 1.00 31.44 211 SER A C 1
ATOM 1666 O O . SER A 1 211 ? 59.689 -6.623 -5.849 1.00 31.44 211 SER A O 1
ATOM 1668 N N . GLY A 1 212 ? 58.486 -4.891 -5.000 1.00 29.98 212 GLY A N 1
ATOM 1669 C CA . GLY A 1 212 ? 59.305 -3.659 -5.216 1.00 29.98 212 GLY A CA 1
ATOM 1670 C C . GLY A 1 212 ? 59.867 -3.300 -6.616 1.00 29.98 212 GLY A C 1
ATOM 1671 O O . GLY A 1 212 ? 59.889 -4.163 -7.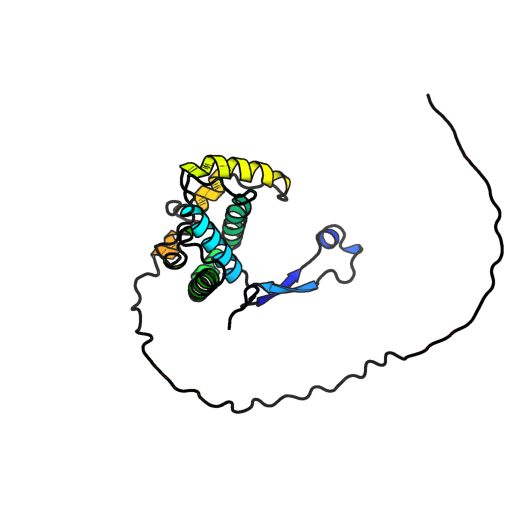484 1.00 29.98 212 GLY A O 1
ATOM 1672 N N . PRO A 1 213 ? 60.395 -2.064 -6.846 1.00 41.41 213 PRO A N 1
ATOM 1673 C CA . PRO A 1 213 ? 60.536 -0.913 -5.940 1.00 41.41 213 PRO A CA 1
ATOM 1674 C C . PRO A 1 213 ? 59.918 0.424 -6.439 1.00 41.41 213 PRO A C 1
ATOM 1676 O O . PRO A 1 213 ? 59.435 0.562 -7.558 1.00 41.41 213 PRO A O 1
ATOM 1679 N N . VAL A 1 214 ? 59.966 1.400 -5.528 1.00 41.59 214 VAL A N 1
ATOM 1680 C CA . VAL A 1 214 ? 59.615 2.829 -5.616 1.00 41.59 214 VAL A CA 1
ATOM 1681 C C . VAL A 1 214 ? 60.573 3.589 -6.543 1.00 41.59 214 VAL A C 1
ATOM 1683 O O . VAL A 1 214 ? 61.775 3.337 -6.484 1.00 41.59 214 VAL A O 1
ATOM 1686 N N . ASN A 1 215 ? 60.075 4.564 -7.318 1.00 34.62 215 ASN A N 1
ATOM 1687 C CA . ASN A 1 215 ? 60.892 5.720 -7.699 1.00 34.62 215 ASN A CA 1
ATOM 1688 C C . ASN A 1 215 ? 60.069 6.997 -7.974 1.00 34.62 215 ASN A C 1
ATOM 1690 O O . ASN A 1 215 ? 58.892 6.935 -8.326 1.00 34.62 215 ASN A O 1
ATOM 1694 N N . ASP A 1 216 ? 60.745 8.120 -7.748 1.00 31.72 216 ASP A N 1
ATOM 1695 C CA . ASP A 1 216 ? 60.276 9.469 -7.427 1.00 31.72 216 ASP A CA 1
ATOM 1696 C C . ASP A 1 216 ? 59.579 10.304 -8.528 1.00 31.72 216 ASP A C 1
ATOM 1698 O O . ASP A 1 216 ? 59.596 10.002 -9.719 1.00 31.72 216 ASP A O 1
ATOM 1702 N N . ALA A 1 217 ? 58.981 11.405 -8.051 1.00 33.34 217 ALA A N 1
ATOM 1703 C CA . ALA A 1 217 ? 58.297 12.508 -8.738 1.00 33.34 217 ALA A CA 1
ATOM 1704 C C . ALA A 1 217 ? 59.136 13.264 -9.810 1.00 33.34 217 ALA A C 1
ATOM 1706 O O . ALA A 1 217 ? 60.333 13.023 -9.957 1.00 33.34 217 ALA A O 1
ATOM 1707 N N . PRO A 1 218 ? 58.548 14.259 -10.518 1.00 39.97 218 PRO A N 1
ATOM 1708 C CA . PRO A 1 218 ? 58.583 15.616 -9.955 1.00 39.97 218 PRO A CA 1
ATOM 1709 C C . PRO A 1 218 ? 57.309 16.463 -10.147 1.00 39.97 218 PRO A C 1
ATOM 1711 O O . PRO A 1 218 ? 56.388 16.153 -10.897 1.00 39.97 218 PRO A O 1
ATOM 1714 N N . ALA A 1 219 ? 57.302 17.562 -9.394 1.00 31.98 219 ALA A N 1
ATOM 1715 C CA . ALA A 1 219 ? 56.239 18.531 -9.184 1.00 31.98 219 ALA A CA 1
ATOM 1716 C C . ALA A 1 219 ? 56.029 19.571 -10.311 1.00 31.98 219 ALA A C 1
ATOM 1718 O O . ALA A 1 219 ? 56.881 19.779 -11.169 1.00 31.98 219 ALA A O 1
ATOM 1719 N N . ALA A 1 220 ? 54.938 20.332 -10.118 1.00 32.19 220 ALA A N 1
ATOM 1720 C CA . ALA A 1 220 ? 54.657 21.713 -10.545 1.00 32.19 220 ALA A CA 1
ATOM 1721 C C . ALA A 1 220 ? 53.721 21.915 -11.756 1.00 32.19 220 ALA A C 1
ATOM 1723 O O . ALA A 1 220 ? 54.110 21.752 -12.904 1.00 32.19 220 ALA A O 1
ATOM 1724 N N . ARG A 1 221 ? 52.538 22.501 -11.508 1.00 33.84 221 ARG A N 1
ATOM 1725 C CA . ARG A 1 221 ? 52.329 23.964 -11.599 1.00 33.84 221 ARG A CA 1
ATOM 1726 C C . ARG A 1 221 ? 50.911 24.369 -11.173 1.00 33.84 221 ARG A C 1
ATOM 1728 O O . ARG A 1 221 ? 49.919 23.807 -11.619 1.00 33.84 221 ARG A O 1
ATOM 1735 N N . LYS A 1 222 ? 50.851 25.396 -10.320 1.00 36.56 222 LYS A N 1
ATOM 1736 C CA . LYS A 1 222 ? 49.660 26.198 -10.014 1.00 36.56 222 LYS A CA 1
ATOM 1737 C C . LYS A 1 222 ? 49.241 26.982 -11.263 1.00 36.56 222 LYS A C 1
ATOM 1739 O O . LYS A 1 222 ? 50.102 27.603 -11.883 1.00 36.56 222 LYS A O 1
ATOM 1744 N N . LEU A 1 223 ? 47.942 27.064 -11.543 1.00 38.38 223 LEU A N 1
ATOM 1745 C CA . LEU A 1 223 ? 47.370 28.211 -12.249 1.00 38.38 223 LEU A CA 1
ATOM 1746 C C . LEU A 1 223 ? 46.269 28.832 -11.389 1.00 38.38 223 LEU A C 1
ATOM 1748 O O . LEU A 1 223 ? 45.361 28.155 -10.916 1.00 38.38 223 LEU A O 1
ATOM 1752 N N . HIS A 1 224 ? 46.419 30.132 -11.167 1.00 33.91 224 HIS A N 1
ATOM 1753 C CA . HIS A 1 224 ? 45.557 31.001 -10.385 1.00 33.91 224 HIS A CA 1
ATOM 1754 C C . HIS A 1 224 ? 45.337 32.246 -11.246 1.00 33.91 224 HIS A C 1
ATOM 1756 O O . HIS A 1 224 ? 46.270 33.026 -11.395 1.00 33.91 224 HIS A O 1
ATOM 1762 N N . ILE A 1 225 ? 44.158 32.401 -11.850 1.00 40.31 225 ILE A N 1
ATOM 1763 C CA . ILE A 1 225 ? 43.651 33.631 -12.490 1.00 40.31 225 ILE A CA 1
ATOM 1764 C C . ILE A 1 225 ? 42.118 33.475 -12.472 1.00 40.31 225 ILE A C 1
ATOM 1766 O O . ILE A 1 225 ? 41.637 32.420 -12.862 1.00 40.31 225 ILE A O 1
ATOM 1770 N N . GLY A 1 226 ? 41.262 34.393 -12.036 1.00 36.62 226 GLY A N 1
ATOM 1771 C CA . GLY A 1 226 ? 41.387 35.742 -11.497 1.00 36.62 226 GLY A CA 1
ATOM 1772 C C . GLY A 1 226 ? 39.958 36.294 -11.346 1.00 36.62 226 GLY A C 1
ATOM 1773 O O . GLY A 1 226 ? 39.091 35.979 -12.157 1.00 36.62 226 GLY A O 1
ATOM 1774 N N . LYS A 1 227 ? 39.700 37.076 -10.292 1.00 36.09 227 LYS A N 1
ATOM 1775 C CA . LYS A 1 227 ? 38.456 37.843 -10.119 1.00 36.09 227 LYS A CA 1
ATOM 1776 C C . LYS A 1 227 ? 38.389 38.989 -11.136 1.00 36.09 227 LYS A C 1
ATOM 1778 O O . LYS A 1 227 ? 39.361 39.736 -11.255 1.00 36.09 227 LYS A O 1
ATOM 1783 N N . LYS A 1 228 ? 37.218 39.188 -11.734 1.00 44.78 228 LYS A N 1
ATOM 1784 C CA . LYS A 1 228 ? 36.567 40.492 -11.902 1.00 44.78 228 LYS A CA 1
ATOM 1785 C C . LYS A 1 228 ? 35.071 40.301 -11.711 1.00 44.78 228 LYS A C 1
ATOM 1787 O O . LYS A 1 228 ? 34.583 39.231 -12.128 1.00 44.78 228 LYS A O 1
#

Sequence (228 aa):
MPTRSDHWPAEAATVIPYAAEQFPAQFHDPRCAVRVLAAERTFWEKATILHACYHRRSDKPLRGRQSRHYYDLVKLFEVGIGGRALDRLDLLAAVALHKSIFFADSAAKYDEAKPGRLRLVPPESRQRELREDYGKMREMIFGEPPSFEHLLEVLSPQSSDNSILPMVRGIGAGPMADLGARRGRPGITGVPVAEQPLTENRWGRGGVTRSGPVNDAPAARKLHIGKK